Protein AF-A0A7M5V7X9-F1 (afdb_monomer_lite)

InterPro domains:
  IPR006593 Cytochrome b561/ferric reductase, transmembrane domain [PF03188] (133-256)
  IPR006593 Cytochrome b561/ferric reductase, transmembrane domain [PS50939] (99-295)
  IPR006593 Cytochrome b561/ferric reductase, transmembrane domain [SM00665] (133-254)
  IPR043205 Cytochrome b561/Cytochrome b reductase 1-like [PTHR10106] (96-298)

pLDDT: mean 75.47, std 23.84, range [26.12, 98.44]

Radius of gyration: 33.89 Å; chains: 1; bounding box: 83×60×111 Å

Structure (mmCIF, N/CA/C/O backbone):
data_AF-A0A7M5V7X9-F1
#
_entry.id   AF-A0A7M5V7X9-F1
#
loop_
_atom_site.group_PDB
_atom_site.id
_atom_site.type_symbol
_atom_site.label_atom_id
_atom_site.label_alt_id
_atom_site.label_comp_id
_atom_site.label_asym_id
_atom_site.label_entity_id
_atom_site.label_seq_id
_atom_site.pdbx_PDB_ins_code
_atom_site.Cartn_x
_atom_site.Cartn_y
_atom_site.Cartn_z
_atom_site.occupancy
_atom_site.B_iso_or_equiv
_atom_site.auth_seq_id
_atom_site.auth_comp_id
_atom_site.auth_asym_id
_atom_site.auth_atom_id
_atom_site.pdbx_PDB_model_num
ATOM 1 N N . MET A 1 1 ? 52.314 -32.205 -33.702 1.00 38.41 1 MET A N 1
ATOM 2 C CA . MET A 1 1 ? 52.666 -30.823 -34.088 1.00 38.41 1 MET A CA 1
ATOM 3 C C . MET A 1 1 ? 51.486 -29.966 -33.655 1.00 38.41 1 MET A C 1
ATOM 5 O O . MET A 1 1 ? 50.496 -29.959 -34.366 1.00 38.41 1 MET A O 1
ATOM 9 N N . ALA A 1 2 ? 51.380 -29.479 -32.417 1.00 35.19 2 ALA A N 1
ATOM 10 C CA . ALA A 1 2 ? 52.370 -29.138 -31.379 1.00 35.19 2 ALA A CA 1
ATOM 11 C C . ALA A 1 2 ? 53.028 -27.757 -31.554 1.00 35.19 2 ALA A C 1
ATOM 13 O O . ALA A 1 2 ? 54.050 -27.669 -32.216 1.00 35.19 2 ALA A O 1
ATOM 14 N N . GLU A 1 3 ? 52.405 -26.757 -30.924 1.00 37.22 3 GLU A N 1
ATOM 15 C CA . GLU A 1 3 ? 52.930 -25.571 -30.211 1.00 37.22 3 GLU A CA 1
ATOM 16 C C . GLU A 1 3 ? 51.691 -24.972 -29.493 1.00 37.22 3 GLU A C 1
ATOM 18 O O . GLU A 1 3 ? 50.616 -24.967 -30.089 1.00 37.22 3 GLU A O 1
ATOM 23 N N . ASN A 1 4 ? 51.618 -24.659 -28.192 1.00 37.56 4 ASN A N 1
ATOM 24 C CA . ASN A 1 4 ? 52.526 -24.106 -27.167 1.00 37.56 4 ASN A CA 1
ATOM 25 C C . ASN A 1 4 ? 52.793 -22.591 -27.264 1.00 37.56 4 ASN A C 1
ATOM 27 O O . ASN A 1 4 ? 53.811 -22.155 -27.787 1.00 37.56 4 ASN A O 1
ATOM 31 N N . SER A 1 5 ? 51.894 -21.806 -26.663 1.00 40.09 5 SER A N 1
ATOM 32 C CA . SER A 1 5 ? 52.150 -20.537 -25.943 1.00 40.09 5 SER A CA 1
ATOM 33 C C . SER A 1 5 ? 50.835 -20.174 -25.231 1.00 40.09 5 SER A C 1
ATOM 35 O O . SER A 1 5 ? 49.799 -20.046 -25.870 1.00 40.09 5 SER A O 1
ATOM 37 N N . GLU A 1 6 ? 50.712 -20.344 -23.917 1.00 38.88 6 GLU A N 1
ATOM 38 C CA . GLU A 1 6 ? 51.253 -19.546 -22.800 1.00 38.88 6 GLU A CA 1
ATOM 39 C C . GLU A 1 6 ? 50.190 -18.610 -22.197 1.00 38.88 6 GLU A C 1
ATOM 41 O O . GLU A 1 6 ? 49.539 -17.815 -22.869 1.00 38.88 6 GLU A O 1
ATOM 46 N N . THR A 1 7 ? 49.988 -18.755 -20.888 1.00 34.44 7 THR A N 1
ATOM 47 C CA . THR A 1 7 ? 49.027 -18.002 -20.076 1.00 34.44 7 THR A CA 1
ATOM 48 C C . THR A 1 7 ? 49.466 -16.564 -19.838 1.00 34.44 7 THR A C 1
ATOM 50 O O . THR A 1 7 ? 50.561 -16.354 -19.323 1.00 34.44 7 THR A O 1
ATOM 53 N N . PHE A 1 8 ? 48.551 -15.603 -19.998 1.00 31.72 8 PHE A N 1
ATOM 54 C CA . PHE A 1 8 ? 48.637 -14.315 -19.301 1.00 31.72 8 PHE A CA 1
ATOM 55 C C . PHE A 1 8 ? 47.337 -13.982 -18.564 1.00 31.72 8 PHE A C 1
ATOM 57 O O . PHE A 1 8 ? 46.328 -13.600 -19.154 1.00 31.72 8 PHE A O 1
ATOM 64 N N . VAL A 1 9 ? 47.381 -14.122 -17.237 1.00 32.72 9 VAL A N 1
ATOM 65 C CA . VAL A 1 9 ? 46.322 -13.694 -16.317 1.00 32.72 9 VAL A CA 1
ATOM 66 C C . VAL A 1 9 ? 46.536 -12.214 -16.001 1.00 32.72 9 VAL A C 1
ATOM 68 O O . VAL A 1 9 ? 47.386 -11.866 -15.184 1.00 32.72 9 VAL A O 1
ATOM 71 N N . ASN A 1 10 ? 45.776 -11.333 -16.652 1.00 27.92 10 ASN A N 1
ATOM 72 C CA . ASN A 1 10 ? 45.875 -9.886 -16.439 1.00 27.92 10 ASN A CA 1
ATOM 73 C C . ASN A 1 10 ? 44.929 -9.420 -15.318 1.00 27.92 10 ASN A C 1
ATOM 75 O O . ASN A 1 10 ? 43.817 -8.951 -15.557 1.00 27.92 10 ASN A O 1
ATOM 79 N N . ILE A 1 11 ? 45.381 -9.562 -14.069 1.00 31.08 11 ILE A N 1
ATOM 80 C CA . ILE A 1 11 ? 44.724 -8.972 -12.896 1.00 31.08 11 ILE A CA 1
ATOM 81 C C . ILE A 1 11 ? 45.184 -7.514 -12.770 1.00 31.08 11 ILE A C 1
ATOM 83 O O . ILE A 1 11 ? 46.256 -7.232 -12.234 1.00 31.08 11 ILE A O 1
ATOM 87 N N . HIS A 1 12 ? 44.369 -6.567 -13.241 1.00 31.03 12 HIS A N 1
ATOM 88 C CA . HIS A 1 12 ? 44.594 -5.143 -12.978 1.00 31.03 12 HIS A CA 1
ATOM 89 C C . HIS A 1 12 ? 44.135 -4.762 -11.563 1.00 31.03 12 HIS A C 1
ATOM 91 O O . HIS A 1 12 ? 43.025 -4.281 -11.344 1.00 31.03 12 HIS A O 1
ATOM 97 N N . LEU A 1 13 ? 45.035 -4.956 -10.598 1.00 31.38 13 LEU A N 1
ATOM 98 C CA . LEU A 1 13 ? 44.986 -4.290 -9.299 1.00 31.38 13 LEU A CA 1
ATOM 99 C C . LEU A 1 13 ? 45.658 -2.913 -9.409 1.00 31.38 13 LEU A C 1
ATOM 101 O O . LEU A 1 13 ? 46.835 -2.820 -9.743 1.00 31.38 13 LEU A O 1
ATOM 105 N N . HIS A 1 14 ? 44.922 -1.854 -9.076 1.00 31.42 14 HIS A N 1
ATOM 106 C CA . HIS A 1 14 ? 45.441 -0.497 -8.868 1.00 31.42 14 HIS A CA 1
ATOM 107 C C . HIS A 1 14 ? 44.823 0.097 -7.581 1.00 31.42 14 HIS A C 1
ATOM 109 O O . HIS A 1 14 ? 43.858 -0.462 -7.056 1.00 31.42 14 HIS A O 1
ATOM 115 N N . PRO A 1 15 ? 45.481 1.073 -6.930 1.00 32.88 15 PRO A N 1
ATOM 116 C CA . PRO A 1 15 ? 46.131 0.721 -5.672 1.00 32.88 15 PRO A CA 1
ATOM 117 C C . PRO A 1 15 ? 45.440 1.278 -4.425 1.00 32.88 15 PRO A C 1
ATOM 119 O O . PRO A 1 15 ? 44.901 2.382 -4.404 1.00 32.88 15 PRO A O 1
ATOM 122 N N . ARG A 1 16 ? 45.566 0.523 -3.331 1.00 27.12 16 ARG A N 1
ATOM 123 C CA . ARG A 1 16 ? 45.202 0.948 -1.978 1.00 27.12 16 ARG A CA 1
ATOM 124 C C . ARG A 1 16 ? 46.333 1.800 -1.395 1.00 27.12 16 ARG A C 1
ATOM 126 O O . ARG A 1 16 ? 47.357 1.254 -0.998 1.00 27.12 16 ARG A O 1
ATOM 133 N N . ALA A 1 17 ? 46.153 3.117 -1.335 1.00 30.84 17 ALA A N 1
ATOM 134 C CA . ALA A 1 17 ? 47.057 3.997 -0.597 1.00 30.84 17 ALA A CA 1
ATOM 135 C C . ALA A 1 17 ? 46.769 3.898 0.913 1.00 30.84 17 ALA A C 1
ATOM 137 O O . ALA A 1 17 ? 45.629 4.098 1.332 1.00 30.84 17 ALA A O 1
ATOM 138 N N . TYR A 1 18 ? 47.783 3.568 1.718 1.00 28.44 18 TYR A N 1
ATOM 139 C CA . TYR A 1 18 ? 47.708 3.564 3.183 1.00 28.44 18 TYR A CA 1
ATOM 140 C C . TYR A 1 18 ? 49.112 3.754 3.779 1.00 28.44 18 TYR A C 1
ATOM 142 O O . TYR A 1 18 ? 49.864 2.791 3.869 1.00 28.44 18 TYR A O 1
ATOM 150 N N . TYR A 1 19 ? 49.447 4.998 4.127 1.00 31.62 19 TYR A N 1
ATOM 151 C CA . TYR A 1 19 ? 50.578 5.459 4.950 1.00 31.62 19 TYR A CA 1
ATOM 152 C C . TYR A 1 19 ? 50.265 6.928 5.333 1.00 31.62 19 TYR A C 1
ATOM 154 O O . TYR A 1 19 ? 49.668 7.634 4.520 1.00 31.62 19 TYR A O 1
ATOM 162 N N . ASP A 1 20 ? 50.593 7.455 6.515 1.00 28.47 20 ASP A N 1
ATOM 163 C CA . ASP A 1 20 ? 51.240 6.826 7.677 1.00 28.47 20 ASP A CA 1
ATOM 164 C C . ASP A 1 20 ? 50.733 7.435 9.005 1.00 28.47 20 ASP A C 1
ATOM 166 O O . ASP A 1 20 ? 49.974 8.408 8.995 1.00 28.47 20 ASP A O 1
ATOM 170 N N . GLU A 1 21 ? 51.140 6.869 10.143 1.00 30.44 21 GLU A N 1
ATOM 171 C CA . GLU A 1 21 ? 50.603 7.191 11.472 1.00 30.44 21 GLU A CA 1
ATOM 172 C C . GLU A 1 21 ? 51.578 7.902 12.448 1.00 30.44 21 GLU A C 1
ATOM 174 O O . GLU A 1 21 ? 52.734 7.519 12.590 1.00 30.44 21 GLU A O 1
ATOM 179 N N . ASN A 1 22 ? 51.004 8.790 13.279 1.00 29.52 22 ASN A N 1
ATOM 180 C CA . ASN A 1 22 ? 51.323 8.999 14.712 1.00 29.52 22 ASN A CA 1
ATOM 181 C C . ASN A 1 22 ? 52.599 9.800 15.168 1.00 29.52 22 ASN A C 1
ATOM 183 O O . ASN A 1 22 ? 53.451 10.144 14.350 1.00 29.52 22 ASN A O 1
ATOM 187 N N . PRO A 1 23 ? 52.663 10.248 16.460 1.00 55.84 23 PRO A N 1
ATOM 188 C CA . PRO A 1 23 ? 53.533 11.342 16.968 1.00 55.84 23 PRO A CA 1
ATOM 189 C C . PRO A 1 23 ? 54.731 10.841 17.832 1.00 55.84 23 PRO A C 1
ATOM 191 O O . PRO A 1 23 ? 55.006 9.640 17.773 1.00 55.84 23 PRO A O 1
ATOM 194 N N . PRO A 1 24 ? 55.462 11.679 18.635 1.00 42.22 24 PRO A N 1
ATOM 195 C CA . PRO A 1 24 ? 55.039 11.973 20.039 1.00 42.22 24 PRO A CA 1
ATOM 196 C C . PRO A 1 24 ? 55.605 13.240 20.779 1.00 42.22 24 PRO A C 1
ATOM 198 O O . PRO A 1 24 ? 56.687 13.719 20.466 1.00 42.22 24 PRO A O 1
ATOM 201 N N . SER A 1 25 ? 54.965 13.617 21.912 1.00 28.81 25 SER A N 1
ATOM 202 C CA . SER A 1 25 ? 55.548 14.226 23.163 1.00 28.81 25 SER A CA 1
ATOM 203 C C . SER A 1 25 ? 56.292 15.594 23.100 1.00 28.81 25 SER A C 1
ATOM 205 O O . SER A 1 25 ? 56.581 16.067 22.010 1.00 28.81 25 SER A O 1
ATOM 207 N N . THR A 1 26 ? 56.624 16.341 24.175 1.00 28.88 26 THR A N 1
ATOM 208 C CA . THR A 1 26 ? 56.486 16.304 25.672 1.00 28.88 26 THR A CA 1
ATOM 209 C C . THR A 1 26 ? 55.871 17.653 26.164 1.00 28.88 26 THR A C 1
ATOM 211 O O . THR A 1 26 ? 55.847 18.600 25.385 1.00 28.88 26 THR A O 1
ATOM 214 N N . ALA A 1 27 ? 55.208 17.838 27.323 1.00 31.31 27 ALA A N 1
ATOM 215 C CA . ALA A 1 27 ? 55.602 17.666 28.744 1.00 31.31 27 ALA A CA 1
ATOM 216 C C . ALA A 1 27 ? 56.754 18.610 29.197 1.00 31.31 27 ALA A C 1
ATOM 218 O O . ALA A 1 27 ? 57.640 18.869 28.382 1.00 31.31 27 ALA A O 1
ATOM 219 N N . GLU A 1 28 ? 56.819 19.180 30.415 1.00 30.25 28 GLU A N 1
ATOM 220 C CA . GLU A 1 28 ? 55.886 19.354 31.572 1.00 30.25 28 GLU A CA 1
ATOM 221 C C . GLU A 1 28 ? 55.756 20.892 31.897 1.00 30.25 28 GLU A C 1
ATOM 223 O O . GLU A 1 28 ? 56.101 21.689 31.027 1.00 30.25 28 GLU A O 1
ATOM 228 N N . ASP A 1 29 ? 55.276 21.495 33.009 1.00 28.31 29 ASP A N 1
ATOM 229 C CA . ASP A 1 29 ? 54.666 21.138 34.327 1.00 28.31 29 ASP A CA 1
ATOM 230 C C . ASP A 1 29 ? 53.750 22.351 34.778 1.00 28.31 29 ASP A C 1
ATOM 232 O O . ASP A 1 29 ? 53.294 23.065 33.886 1.00 28.31 29 ASP A O 1
ATOM 236 N N . GLU A 1 30 ? 53.374 22.764 36.013 1.00 29.14 30 GLU A N 1
ATOM 237 C CA . GLU A 1 30 ? 53.646 22.410 37.431 1.00 29.14 30 GLU A CA 1
ATOM 238 C C . GLU A 1 30 ? 52.504 22.896 38.391 1.00 29.14 30 GLU A C 1
ATOM 240 O O . GLU A 1 30 ? 51.675 23.726 38.020 1.00 29.14 30 GLU A O 1
ATOM 245 N N . LYS A 1 31 ? 52.542 22.466 39.670 1.00 29.08 31 LYS A N 1
ATOM 246 C CA . LYS A 1 31 ? 52.000 23.105 40.913 1.00 29.08 31 LYS A CA 1
ATOM 247 C C . LYS A 1 31 ? 50.499 23.486 41.069 1.00 29.08 31 LYS A C 1
ATOM 249 O O . LYS A 1 31 ? 50.068 24.600 40.782 1.00 29.08 31 LYS A O 1
ATOM 254 N N . GLN A 1 32 ? 49.782 22.655 41.842 1.00 32.22 32 GLN A N 1
ATOM 255 C CA . GLN A 1 32 ? 49.042 23.116 43.052 1.00 32.22 32 GLN A CA 1
ATOM 256 C C . GLN A 1 32 ? 49.990 23.046 44.289 1.00 32.22 32 GLN A C 1
ATOM 258 O O . GLN A 1 32 ? 51.149 22.673 44.067 1.00 32.22 32 GLN A O 1
ATOM 263 N N . PRO A 1 33 ? 49.613 23.360 45.567 1.00 39.47 33 PRO A N 1
ATOM 264 C CA . PRO A 1 33 ? 48.800 22.436 46.412 1.00 39.47 33 PRO A CA 1
ATOM 265 C C . PRO A 1 33 ? 48.083 23.063 47.667 1.00 39.47 33 PRO A C 1
ATOM 267 O O . PRO A 1 33 ? 48.049 24.278 47.817 1.00 39.47 33 PRO A O 1
ATOM 270 N N . ILE A 1 34 ? 47.628 22.201 48.611 1.00 31.62 34 ILE A N 1
ATOM 271 C CA . ILE A 1 34 ? 47.350 22.435 50.070 1.00 31.62 34 ILE A CA 1
ATOM 272 C C . ILE A 1 34 ? 46.033 23.199 50.411 1.00 31.62 34 ILE A C 1
ATOM 274 O O . ILE A 1 34 ? 45.854 24.335 49.997 1.00 31.62 34 ILE A O 1
ATOM 278 N N . LEU A 1 35 ? 44.997 22.567 51.010 1.00 29.25 35 LEU A N 1
ATOM 279 C CA . LEU A 1 35 ? 44.778 22.119 52.425 1.00 29.25 35 LEU A CA 1
ATOM 280 C C . LEU A 1 35 ? 44.346 23.275 53.376 1.00 29.25 35 LEU A C 1
ATOM 282 O O . LEU A 1 35 ? 44.699 24.420 53.136 1.00 29.25 35 LEU A O 1
ATOM 286 N N . SER A 1 36 ? 43.526 23.078 54.424 1.00 28.22 36 SER A N 1
ATOM 287 C CA . SER A 1 36 ? 43.560 22.001 55.437 1.00 28.22 36 SER A CA 1
ATOM 288 C C . SER A 1 36 ? 42.212 21.424 55.909 1.00 28.22 36 SER A C 1
ATOM 290 O O . SER A 1 36 ? 41.165 22.059 55.823 1.00 28.22 36 SER A O 1
ATOM 292 N N . GLU A 1 37 ? 42.284 20.237 56.517 1.00 30.73 37 GLU A N 1
ATOM 293 C CA . GLU A 1 37 ? 41.222 19.598 57.309 1.00 30.73 37 GLU A CA 1
ATOM 294 C C . GLU A 1 37 ? 40.982 20.290 58.666 1.00 30.73 37 GLU A C 1
ATOM 296 O O . GLU A 1 37 ? 41.889 20.915 59.217 1.00 30.73 37 GLU A O 1
ATOM 301 N N . GLN A 1 38 ? 39.820 20.036 59.281 1.00 26.77 38 GLN A N 1
ATOM 302 C CA . GLN A 1 38 ? 39.730 19.695 60.710 1.00 26.77 38 GLN A CA 1
ATOM 303 C C . GLN A 1 38 ? 38.414 18.955 61.013 1.00 26.77 38 GLN A C 1
ATOM 305 O O . GLN A 1 38 ? 37.431 19.094 60.288 1.00 26.77 38 GLN A O 1
ATOM 310 N N . GLY A 1 39 ? 38.389 18.155 62.082 1.00 26.12 39 GLY A N 1
ATOM 311 C CA . GLY A 1 39 ? 37.213 17.385 62.495 1.00 26.12 39 GLY A CA 1
ATOM 312 C C . GLY A 1 39 ? 37.256 16.983 63.972 1.00 26.12 39 GLY A C 1
ATOM 313 O O . GLY A 1 39 ? 38.073 17.495 64.728 1.00 26.12 39 GLY A O 1
ATOM 314 N N . VAL A 1 40 ? 36.414 16.005 64.337 1.00 27.42 40 VAL A N 1
ATOM 315 C CA . VAL A 1 40 ? 36.216 15.430 65.690 1.00 27.42 40 VAL A CA 1
ATOM 316 C C . VAL A 1 40 ? 35.389 16.300 66.656 1.00 27.42 40 VAL A C 1
ATOM 318 O O . VAL A 1 40 ? 35.836 17.326 67.152 1.00 27.42 40 VAL A O 1
ATOM 321 N N . GLY A 1 41 ? 34.185 15.817 66.995 1.00 27.22 41 GLY A N 1
ATOM 322 C CA . GLY A 1 41 ? 33.310 16.409 68.017 1.00 27.22 41 GLY A CA 1
ATOM 323 C C . GLY A 1 41 ? 31.950 15.705 68.142 1.00 27.22 41 GLY A C 1
ATOM 324 O O . GLY A 1 41 ? 31.003 16.045 67.443 1.00 27.22 41 GLY A O 1
ATOM 325 N N . LYS A 1 42 ? 31.842 14.720 69.044 1.00 28.09 42 LYS A N 1
ATOM 326 C CA . LYS A 1 42 ? 30.573 14.139 69.544 1.00 28.09 42 LYS A CA 1
ATOM 327 C C . LYS A 1 42 ? 30.381 14.569 71.016 1.00 28.09 42 LYS A C 1
ATOM 329 O O . LYS A 1 42 ? 31.383 14.884 71.653 1.00 28.09 42 LYS A O 1
ATOM 334 N N . PRO A 1 43 ? 29.208 14.349 71.637 1.00 38.06 43 PRO A N 1
ATOM 335 C CA . PRO A 1 43 ? 27.859 14.718 71.194 1.00 38.06 43 PRO A CA 1
ATOM 336 C C . PRO A 1 43 ? 27.089 15.448 72.324 1.00 38.06 43 PRO A C 1
ATOM 338 O O . PRO A 1 43 ? 27.456 15.331 73.489 1.00 38.06 43 PRO A O 1
ATOM 341 N N . TYR A 1 44 ? 25.955 16.093 72.029 1.00 28.72 44 TYR A N 1
ATOM 342 C CA . TYR A 1 44 ? 25.007 16.501 73.079 1.00 28.72 44 TYR A CA 1
ATOM 343 C C . TYR A 1 44 ? 23.557 16.202 72.694 1.00 28.72 44 TYR A C 1
ATOM 345 O O . TYR A 1 44 ? 23.011 16.774 71.756 1.00 28.72 44 TYR A O 1
ATOM 353 N N . THR A 1 45 ? 22.941 15.299 73.454 1.00 33.22 45 THR A N 1
ATOM 354 C CA . THR A 1 45 ? 21.489 15.115 73.545 1.00 33.22 45 THR A CA 1
ATOM 355 C C . THR A 1 45 ? 20.935 16.009 74.650 1.00 33.22 45 THR A C 1
ATOM 357 O O . THR A 1 45 ? 21.499 16.034 75.743 1.00 33.22 45 THR A O 1
ATOM 360 N N . VAL A 1 46 ? 19.808 16.673 74.399 1.00 31.78 46 VAL A N 1
ATOM 361 C CA . VAL A 1 46 ? 18.967 17.310 75.426 1.00 31.78 46 VAL A CA 1
ATOM 362 C C . VAL A 1 46 ? 17.524 16.858 75.190 1.00 31.78 46 VAL A C 1
ATOM 364 O O . VAL A 1 46 ? 17.134 16.596 74.052 1.00 31.78 46 VAL A O 1
ATOM 367 N N . GLU A 1 47 ? 16.775 16.670 76.273 1.00 27.48 47 GLU A N 1
ATOM 368 C CA . GLU A 1 47 ? 15.499 15.948 76.289 1.00 27.48 47 GLU A CA 1
ATOM 369 C C . GLU A 1 47 ? 14.272 16.795 75.903 1.00 27.48 47 GLU A C 1
ATOM 371 O O . GLU A 1 47 ? 14.317 18.020 75.794 1.00 27.48 47 GLU A O 1
ATOM 376 N N . ILE A 1 48 ? 13.154 16.094 75.704 1.00 34.31 48 ILE A N 1
ATOM 377 C CA . ILE A 1 48 ? 11.840 16.624 75.329 1.00 34.31 48 ILE A CA 1
ATOM 378 C C . ILE A 1 48 ? 11.060 17.020 76.591 1.00 34.31 48 ILE A C 1
ATOM 380 O O . ILE A 1 48 ? 10.901 16.174 77.470 1.00 34.31 48 ILE A O 1
ATOM 384 N N . ASN A 1 49 ? 10.470 18.223 76.643 1.00 28.58 49 ASN A N 1
ATOM 385 C CA . ASN A 1 49 ? 9.132 18.445 77.231 1.00 28.58 49 ASN A CA 1
ATOM 386 C C . ASN A 1 49 ? 8.546 19.830 76.842 1.00 28.58 49 ASN A C 1
ATOM 388 O O . ASN A 1 49 ? 9.237 20.572 76.141 1.00 28.58 49 ASN A O 1
ATOM 392 N N . PRO A 1 50 ? 7.256 20.152 77.105 1.00 49.56 50 PRO A N 1
ATOM 393 C CA . PRO A 1 50 ? 6.396 20.554 75.992 1.00 49.56 50 PRO A CA 1
ATOM 394 C C . PRO A 1 50 ? 5.602 21.851 76.260 1.00 49.56 50 PRO A C 1
ATOM 396 O O . PRO A 1 50 ? 5.847 22.576 77.221 1.00 49.56 50 PRO A O 1
ATOM 399 N N . THR A 1 51 ? 4.538 22.046 75.474 1.00 30.39 51 THR A N 1
ATOM 400 C CA . THR A 1 51 ? 3.459 23.040 75.646 1.00 30.39 51 THR A CA 1
ATOM 401 C C . THR A 1 51 ? 3.808 24.477 75.256 1.00 30.39 51 THR A C 1
ATOM 403 O O . THR A 1 51 ? 4.365 25.246 76.030 1.00 30.39 51 THR A O 1
ATOM 406 N N . ASN A 1 52 ? 3.300 24.891 74.095 1.00 30.61 52 ASN A N 1
ATOM 407 C CA . ASN A 1 52 ? 2.320 25.975 74.081 1.00 30.61 52 ASN A CA 1
ATOM 408 C C . ASN A 1 52 ? 1.369 25.825 72.888 1.00 30.61 52 ASN A C 1
ATOM 410 O O . ASN A 1 52 ? 1.697 25.159 71.908 1.00 30.61 52 ASN A O 1
ATOM 414 N N . GLN A 1 53 ? 0.171 26.392 73.015 1.00 41.78 53 GLN A N 1
ATOM 415 C CA . GLN A 1 53 ? -0.863 26.377 71.979 1.00 41.78 53 GLN A CA 1
ATOM 416 C C . GLN A 1 53 ? -0.707 27.598 71.064 1.00 41.78 53 GLN A C 1
ATOM 418 O O . GLN A 1 53 ? -0.434 28.695 71.549 1.00 41.78 53 GLN A O 1
ATOM 423 N N . SER A 1 54 ? -0.940 27.421 69.766 1.00 35.34 54 SER A N 1
ATOM 424 C CA . SER A 1 54 ? -1.150 28.506 68.798 1.00 35.34 54 SER A CA 1
ATOM 425 C C . SER A 1 54 ? -1.988 27.988 67.623 1.00 35.34 54 SER A C 1
ATOM 427 O O . SER A 1 54 ? -1.978 26.788 67.351 1.00 35.34 54 SER A O 1
ATOM 429 N N . GLU A 1 55 ? -2.756 28.876 66.996 1.00 40.50 55 GLU A N 1
ATOM 430 C CA . GLU A 1 55 ? -3.950 28.542 66.205 1.00 40.50 55 GLU A CA 1
ATOM 431 C C . GLU A 1 55 ? -3.674 27.921 64.818 1.00 40.50 55 GLU A C 1
ATOM 433 O O . GLU A 1 55 ? -2.638 28.165 64.196 1.00 40.50 55 GLU A O 1
ATOM 438 N N . GLU A 1 56 ? -4.636 27.139 64.310 1.00 34.56 56 GLU A N 1
ATOM 439 C CA . GLU A 1 56 ? -4.660 26.677 62.914 1.00 34.56 56 GLU A CA 1
ATOM 440 C C . GLU A 1 56 ? -5.132 27.802 61.969 1.00 34.56 56 GLU A C 1
ATOM 442 O O . GLU A 1 56 ? -6.157 28.429 6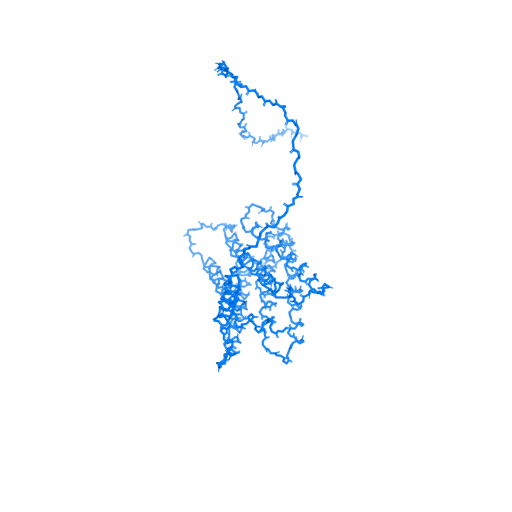2.241 1.00 34.56 56 GLU A O 1
ATOM 447 N N . PRO A 1 57 ? -4.463 28.037 60.824 1.00 39.34 57 PRO A N 1
ATOM 448 C CA . PRO A 1 57 ? -4.994 28.883 59.760 1.00 39.34 57 PRO A CA 1
ATOM 449 C C . PRO A 1 57 ? -5.860 28.072 58.776 1.00 39.34 57 PRO A C 1
ATOM 451 O O . PRO A 1 57 ? -5.386 27.108 58.173 1.00 39.34 57 PRO A O 1
ATOM 454 N N . GLU A 1 58 ? -7.095 28.516 58.518 1.00 45.22 58 GLU A N 1
ATOM 455 C CA . GLU A 1 58 ? -8.082 27.889 57.603 1.00 45.22 58 GLU A CA 1
ATOM 456 C C . GLU A 1 58 ? -7.721 27.976 56.092 1.00 45.22 58 GLU A C 1
ATOM 458 O O . GLU A 1 58 ? -8.587 28.035 55.221 1.00 45.22 58 GLU A O 1
ATOM 463 N N . SER A 1 59 ? -6.431 28.018 55.743 1.00 46.44 59 SER A N 1
ATOM 464 C CA . SER A 1 59 ? -5.959 28.309 54.380 1.00 46.44 59 SER A CA 1
ATOM 465 C C . SER A 1 59 ? -5.930 27.089 53.450 1.00 46.44 59 SER A C 1
ATOM 467 O O . SER A 1 59 ? -6.037 27.235 52.236 1.00 46.44 59 SER A O 1
ATOM 469 N N . SER A 1 60 ? -5.764 25.878 53.993 1.00 49.16 60 SER A N 1
ATOM 470 C CA . SER A 1 60 ? -5.465 24.668 53.206 1.00 49.16 60 SER A CA 1
ATOM 471 C C . SER A 1 60 ? -6.692 23.988 52.585 1.00 49.16 60 SER A C 1
ATOM 473 O O . SER A 1 60 ? -6.550 23.183 51.661 1.00 49.16 60 SER A O 1
ATOM 475 N N . THR A 1 61 ? -7.897 24.301 53.062 1.00 50.19 61 THR A N 1
ATOM 476 C CA . THR A 1 61 ? -9.168 23.791 52.527 1.00 50.19 61 THR A CA 1
ATOM 477 C C . THR A 1 61 ? -9.591 24.542 51.267 1.00 50.19 61 THR A C 1
ATOM 479 O O . THR A 1 61 ? -9.846 23.896 50.251 1.00 50.19 61 THR A O 1
ATOM 482 N N . ASN A 1 62 ? -9.588 25.880 51.296 1.00 53.69 62 ASN A N 1
ATOM 483 C CA . ASN A 1 62 ? -10.017 26.723 50.170 1.00 53.69 62 ASN A CA 1
ATOM 484 C C . ASN A 1 62 ? -9.209 26.459 48.890 1.00 53.69 62 ASN A C 1
ATOM 486 O O . ASN A 1 62 ? -9.801 26.176 47.852 1.00 53.69 62 ASN A O 1
ATOM 490 N N . GLU A 1 63 ? -7.872 26.452 48.958 1.00 59.53 63 GLU A N 1
ATOM 491 C CA . GLU A 1 63 ? -7.019 26.167 47.788 1.00 59.53 63 GLU A CA 1
ATOM 492 C C . GLU A 1 63 ? -7.306 24.780 47.181 1.00 59.53 63 GLU A C 1
ATOM 494 O O . GLU A 1 63 ? -7.263 24.591 45.964 1.00 59.53 63 GLU A O 1
ATOM 499 N N . ASN A 1 64 ? -7.652 23.798 48.022 1.00 58.72 64 ASN A N 1
ATOM 500 C CA . ASN A 1 64 ? -8.011 22.450 47.587 1.00 58.72 64 ASN A CA 1
ATOM 501 C C . ASN A 1 64 ? -9.418 22.358 46.976 1.00 58.72 64 ASN A C 1
ATOM 503 O O . ASN A 1 64 ? -9.657 21.448 46.183 1.00 58.72 64 ASN A O 1
ATOM 507 N N . GLU A 1 65 ? -10.353 23.239 47.332 1.00 67.50 65 GLU A N 1
ATOM 508 C CA . GLU A 1 65 ? -11.668 23.315 46.684 1.00 67.50 65 GLU A CA 1
ATOM 509 C C . GLU A 1 65 ? -11.622 24.151 45.403 1.00 67.50 65 GLU A C 1
ATOM 511 O O . GLU A 1 65 ? -12.174 23.725 44.392 1.00 67.50 65 GLU A O 1
ATOM 516 N N . GLU A 1 66 ? -10.892 25.267 45.383 1.00 73.25 66 GLU A N 1
ATOM 517 C CA . GLU A 1 66 ? -10.680 26.071 44.175 1.00 73.25 66 GLU A CA 1
ATOM 518 C C . GLU A 1 66 ? -9.927 25.270 43.100 1.00 73.25 66 GLU A C 1
ATOM 520 O O . GLU A 1 66 ? -10.379 25.203 41.959 1.00 73.25 66 GLU A O 1
ATOM 525 N N . SER A 1 67 ? -8.866 24.543 43.470 1.00 65.81 67 SER A N 1
ATOM 526 C CA . SER A 1 67 ? -8.149 23.615 42.579 1.00 65.81 67 SER A CA 1
ATOM 527 C C . SER A 1 67 ? -9.060 22.528 41.982 1.00 65.81 67 SER A C 1
ATOM 529 O O . SER A 1 67 ? -9.014 22.257 40.776 1.00 65.81 67 SER A O 1
ATOM 531 N N . LYS A 1 68 ? -9.950 21.936 42.795 1.00 70.06 68 LYS A N 1
ATOM 532 C CA . LYS A 1 68 ? -10.945 20.950 42.330 1.00 70.06 68 LYS A CA 1
ATOM 533 C C . LYS A 1 68 ? -11.996 21.582 41.428 1.00 70.06 68 LYS A C 1
ATOM 535 O O . LYS A 1 68 ? -12.359 20.991 40.421 1.00 70.06 68 LYS A O 1
ATOM 540 N N . ASN A 1 69 ? -12.474 22.779 41.747 1.00 73.31 69 ASN A N 1
ATOM 541 C CA . ASN A 1 69 ? -13.461 23.475 40.927 1.00 73.31 69 ASN A CA 1
ATOM 542 C C . ASN A 1 69 ? -12.864 23.906 39.581 1.00 73.31 69 ASN A C 1
ATOM 544 O O . ASN A 1 69 ? -13.498 23.692 38.553 1.00 73.31 69 ASN A O 1
ATOM 548 N N . LEU A 1 70 ? -11.619 24.389 39.557 1.00 71.62 70 LEU A N 1
ATOM 549 C CA . LEU A 1 70 ? -10.882 24.698 38.329 1.00 71.62 70 LEU A CA 1
ATOM 550 C C . LEU A 1 70 ? -10.628 23.453 37.469 1.00 71.62 70 LEU A C 1
ATOM 552 O O . LEU A 1 70 ? -10.758 23.531 36.249 1.00 71.62 70 LEU A O 1
ATOM 556 N N . THR A 1 71 ? -10.310 22.300 38.069 1.00 65.44 71 THR A N 1
ATOM 557 C CA . THR A 1 71 ? -10.168 21.040 37.314 1.00 65.44 71 THR A CA 1
ATOM 558 C C . THR A 1 71 ? -11.513 20.506 36.821 1.00 65.44 71 THR A C 1
ATOM 560 O O . THR A 1 71 ? -11.621 20.204 35.637 1.00 65.44 71 THR A O 1
ATOM 563 N N . ASN A 1 72 ? -12.561 20.499 37.651 1.00 67.69 72 ASN A N 1
ATOM 564 C CA . ASN A 1 72 ? -13.924 20.134 37.247 1.00 67.69 72 ASN A CA 1
ATOM 565 C C . ASN A 1 72 ? -14.450 21.033 36.109 1.00 67.69 72 ASN A C 1
ATOM 567 O O . ASN A 1 72 ? -15.078 20.543 35.171 1.00 67.69 72 ASN A O 1
ATOM 571 N N . GLU A 1 73 ? -14.196 22.345 36.157 1.00 68.31 73 GLU A N 1
ATOM 572 C CA . GLU A 1 73 ? -14.627 23.275 35.108 1.00 68.31 73 GLU A CA 1
ATOM 573 C C . GLU A 1 73 ? -13.750 23.173 33.848 1.00 68.31 73 GLU A C 1
ATOM 575 O O . GLU A 1 73 ? -14.256 23.314 32.735 1.00 68.31 73 GLU A O 1
ATOM 580 N N . ALA A 1 74 ? -12.454 22.869 33.983 1.00 60.66 74 ALA A N 1
ATOM 581 C CA . ALA A 1 74 ? -11.585 22.568 32.846 1.00 60.66 74 ALA A CA 1
ATOM 582 C C . ALA A 1 74 ? -11.991 21.260 32.145 1.00 60.66 74 ALA A C 1
ATOM 584 O O . ALA A 1 74 ? -12.055 21.233 30.916 1.00 60.66 74 ALA A O 1
ATOM 585 N N . GLU A 1 75 ? -12.334 20.209 32.897 1.00 58.69 75 GLU A N 1
ATOM 586 C CA . GLU A 1 75 ? -12.906 18.974 32.354 1.00 58.69 75 GLU A CA 1
ATOM 587 C C . GLU A 1 75 ? -14.253 19.254 31.673 1.00 58.69 75 GLU A C 1
ATOM 589 O O . GLU A 1 75 ? -14.420 18.900 30.508 1.00 58.69 75 GLU A O 1
ATOM 594 N N . ALA A 1 76 ? -15.166 19.998 32.308 1.00 60.81 76 ALA A N 1
ATOM 595 C CA . ALA A 1 76 ? -16.452 20.377 31.711 1.00 60.81 76 ALA A CA 1
ATOM 596 C C . ALA A 1 76 ? -16.333 21.289 30.468 1.00 60.81 76 ALA A C 1
ATOM 598 O O . ALA A 1 76 ? -17.223 21.290 29.616 1.00 60.81 76 ALA A O 1
ATOM 599 N N . ARG A 1 77 ? -15.245 22.061 30.332 1.00 59.56 77 ARG A N 1
ATOM 600 C CA . ARG A 1 77 ? -14.935 22.865 29.131 1.00 59.56 77 ARG A CA 1
ATOM 601 C C . ARG A 1 77 ? -14.212 22.062 28.041 1.00 59.56 77 ARG A C 1
ATOM 603 O O . ARG A 1 77 ? -14.316 22.425 26.869 1.00 59.56 77 ARG A O 1
ATOM 610 N N . LEU A 1 78 ? -13.500 20.991 28.399 1.00 55.81 78 LEU A N 1
ATOM 611 C CA . LEU A 1 78 ? -12.884 20.045 27.461 1.00 55.81 78 LEU A CA 1
ATOM 612 C C . LEU A 1 78 ? -13.874 18.989 26.953 1.00 55.81 78 LEU A C 1
ATOM 614 O O . LEU A 1 78 ? -13.731 18.533 25.816 1.00 55.81 78 LEU A O 1
ATOM 618 N N . ASP A 1 79 ? -14.897 18.648 27.738 1.00 51.41 79 ASP A N 1
ATOM 619 C CA . ASP A 1 79 ? -15.983 17.742 27.357 1.00 51.41 79 ASP A CA 1
ATOM 620 C C . ASP A 1 79 ? -16.996 18.444 26.430 1.00 51.41 79 ASP A C 1
ATOM 622 O O . ASP A 1 79 ? -18.192 18.564 26.702 1.00 51.41 79 ASP A O 1
ATOM 626 N N . ILE A 1 80 ? -16.490 18.941 25.291 1.00 58.59 80 ILE A N 1
ATOM 627 C CA . ILE A 1 80 ? -17.302 19.457 24.188 1.00 58.59 80 ILE A CA 1
ATOM 628 C C . ILE A 1 80 ? -18.268 18.332 23.790 1.00 58.59 80 ILE A C 1
ATOM 630 O 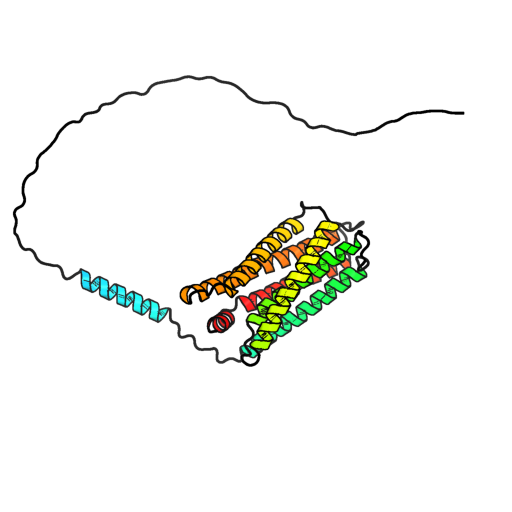O . ILE A 1 80 ? -17.818 17.313 23.249 1.00 58.59 80 ILE A O 1
ATOM 634 N N . PRO A 1 81 ? -19.590 18.484 24.003 1.00 48.75 81 PRO A N 1
ATOM 635 C CA . PRO A 1 81 ? -20.512 17.368 23.890 1.00 48.75 81 PRO A CA 1
ATOM 636 C C . PRO A 1 81 ? -20.513 16.858 22.452 1.00 48.75 81 PRO A C 1
ATOM 638 O O . PRO A 1 81 ? -20.948 17.561 21.533 1.00 48.75 81 PRO A O 1
ATOM 641 N N . TYR A 1 82 ? -20.021 15.628 22.261 1.00 51.53 82 TYR A N 1
ATOM 642 C CA . TYR A 1 82 ? -19.877 14.981 20.956 1.00 51.53 82 TYR A CA 1
ATOM 643 C C . TYR A 1 82 ? -21.251 14.738 20.316 1.00 51.53 82 TYR A C 1
ATOM 645 O O . TYR A 1 82 ? -21.847 13.660 20.376 1.00 51.53 82 TYR A O 1
ATOM 653 N N . ARG A 1 83 ? -21.774 15.785 19.682 1.00 52.34 83 ARG A N 1
ATOM 654 C CA . ARG A 1 83 ? -23.011 15.768 18.916 1.00 52.34 83 ARG A CA 1
ATOM 655 C C . ARG A 1 83 ? -22.760 14.950 17.655 1.00 52.34 83 ARG A C 1
ATOM 657 O O . ARG A 1 83 ? -22.206 15.477 16.692 1.00 52.34 83 ARG A O 1
ATOM 664 N N . LYS A 1 84 ? -23.171 13.672 17.667 1.00 49.62 84 LYS A N 1
ATOM 665 C CA . LYS A 1 84 ? -23.073 12.775 16.501 1.00 49.62 84 LYS A CA 1
ATOM 666 C C . LYS A 1 84 ? -23.559 13.534 15.250 1.00 49.62 84 LYS A C 1
ATOM 668 O O . LYS A 1 84 ? -24.673 14.069 15.283 1.00 49.62 84 LYS A O 1
ATOM 673 N N . PRO A 1 85 ? -22.726 13.663 14.199 1.00 48.41 85 PRO A N 1
ATOM 674 C CA . PRO A 1 85 ? -22.981 14.593 13.104 1.00 48.41 85 PRO A CA 1
ATOM 675 C C . PRO A 1 85 ? -24.317 14.303 12.422 1.00 48.41 85 PRO A C 1
ATOM 677 O O . PRO A 1 85 ? -24.634 13.158 12.111 1.00 48.41 85 PRO A O 1
ATOM 680 N N . ARG A 1 86 ? -25.099 15.361 12.176 1.00 52.19 86 ARG A N 1
ATOM 681 C CA . ARG A 1 86 ? -26.458 15.267 11.608 1.00 52.19 86 ARG A CA 1
ATOM 682 C C . ARG A 1 86 ? -26.477 15.230 10.070 1.00 52.19 86 ARG A C 1
ATOM 684 O O . ARG A 1 86 ? -27.546 15.222 9.471 1.00 52.19 86 ARG A O 1
ATOM 691 N N . TYR A 1 87 ? -25.300 15.235 9.448 1.00 51.22 87 TYR A N 1
ATOM 692 C CA . TYR A 1 87 ? -25.086 15.120 8.003 1.00 51.22 87 TYR A CA 1
ATOM 693 C C . TYR A 1 87 ? -25.050 13.637 7.582 1.00 51.22 87 TYR A C 1
ATOM 695 O O . TYR A 1 87 ? -24.738 12.784 8.416 1.00 51.22 87 TYR A O 1
ATOM 703 N N . PRO A 1 88 ? -25.266 13.302 6.296 1.00 61.28 88 PRO A N 1
ATOM 704 C CA . PRO A 1 88 ? -25.105 11.943 5.775 1.00 61.28 88 PRO A CA 1
ATOM 705 C C . PRO A 1 88 ? -23.617 11.573 5.612 1.00 61.28 88 PRO A C 1
ATOM 707 O O . PRO A 1 88 ? -23.130 11.292 4.517 1.00 61.28 88 PRO A O 1
ATOM 710 N N . LEU A 1 89 ? -22.869 11.579 6.717 1.00 71.69 89 LEU A N 1
ATOM 711 C CA . LEU A 1 89 ? -21.428 11.319 6.738 1.00 71.69 89 LEU A CA 1
ATOM 712 C C . LEU A 1 89 ? -21.077 9.918 6.198 1.00 71.69 89 LEU A C 1
ATOM 714 O O . LEU A 1 89 ? -20.026 9.736 5.593 1.00 71.69 89 LEU A O 1
ATOM 718 N N . SER A 1 90 ? -21.990 8.955 6.330 1.00 72.94 90 SER A N 1
ATOM 719 C CA . SER A 1 90 ? -21.892 7.613 5.744 1.00 72.94 90 SER A CA 1
ATOM 720 C C . SER A 1 90 ? -21.884 7.597 4.210 1.00 72.94 90 SER A C 1
ATOM 722 O O . SER A 1 90 ? -21.303 6.681 3.627 1.00 72.94 90 SER A O 1
ATOM 724 N N . HIS A 1 91 ? -22.476 8.594 3.539 1.00 81.00 91 HIS A N 1
ATOM 725 C CA . HIS A 1 91 ? -22.377 8.744 2.084 1.00 81.00 91 HIS A CA 1
ATOM 726 C C . HIS A 1 91 ? -21.024 9.332 1.677 1.00 81.00 91 HIS A C 1
ATOM 728 O O . HIS A 1 91 ? -20.435 8.846 0.717 1.00 81.00 91 HIS A O 1
ATOM 734 N N . LEU A 1 92 ? -20.489 10.298 2.434 1.00 85.06 92 LEU A N 1
ATOM 735 C CA . LEU A 1 92 ? -19.142 10.832 2.198 1.00 85.06 92 LEU A CA 1
ATOM 736 C C . LEU A 1 92 ? -18.072 9.756 2.429 1.00 85.06 92 LEU A C 1
ATOM 738 O O . LEU A 1 92 ? -17.253 9.528 1.548 1.00 85.06 92 LEU A O 1
ATOM 742 N N . PHE A 1 93 ? -18.141 9.025 3.548 1.00 84.50 93 PHE A N 1
ATOM 743 C CA . PHE A 1 93 ? -17.277 7.871 3.818 1.00 84.50 93 PHE A CA 1
ATOM 744 C C . PHE A 1 93 ? -17.343 6.839 2.683 1.00 84.50 93 PHE A C 1
ATOM 746 O O . PHE A 1 93 ? -16.315 6.498 2.104 1.00 84.50 93 PHE A O 1
ATOM 753 N N . SER A 1 94 ? -18.549 6.390 2.309 1.00 85.88 94 SER A N 1
ATOM 754 C CA . SER A 1 94 ? -18.729 5.419 1.218 1.00 85.88 94 SER A CA 1
ATOM 755 C C . SER A 1 94 ? -18.204 5.933 -0.129 1.00 85.88 94 SER A C 1
ATOM 757 O O . SER A 1 94 ? -17.650 5.151 -0.895 1.00 85.88 94 SER A O 1
ATOM 759 N N . ALA A 1 95 ? -18.333 7.232 -0.419 1.00 90.25 95 ALA A N 1
ATOM 760 C CA . ALA A 1 95 ? -17.797 7.839 -1.636 1.00 90.25 95 ALA A CA 1
ATOM 761 C C . ALA A 1 95 ? -16.259 7.886 -1.632 1.00 90.25 95 ALA A C 1
ATOM 763 O O . ALA A 1 95 ? -15.645 7.546 -2.641 1.00 90.25 95 ALA A O 1
ATOM 764 N N . THR A 1 96 ? -15.625 8.232 -0.505 1.00 90.81 96 THR A N 1
ATOM 765 C CA . THR A 1 96 ? -14.159 8.193 -0.370 1.00 90.81 96 THR A CA 1
ATOM 766 C C . THR A 1 96 ? -13.621 6.766 -0.473 1.00 90.81 96 THR A C 1
ATOM 768 O O . THR A 1 96 ? -12.633 6.549 -1.166 1.00 90.81 96 THR A O 1
ATOM 771 N N . VAL A 1 97 ? -14.283 5.778 0.141 1.00 90.62 97 VAL A N 1
ATOM 772 C CA . VAL A 1 97 ? -13.903 4.360 0.009 1.00 90.62 97 VAL A CA 1
ATOM 773 C C . VAL A 1 97 ? -14.067 3.877 -1.435 1.00 90.62 97 VAL A C 1
ATOM 775 O O . VAL A 1 97 ? -13.150 3.272 -1.976 1.00 90.62 97 VAL A O 1
ATOM 778 N N . CYS A 1 98 ? -15.176 4.211 -2.103 1.00 92.69 98 CYS A N 1
ATOM 779 C CA . CYS A 1 98 ? -15.377 3.901 -3.522 1.00 92.69 98 CYS A CA 1
ATOM 780 C C . CYS A 1 98 ? -14.277 4.513 -4.411 1.00 92.69 98 CYS A C 1
ATOM 782 O O . CYS A 1 98 ? -13.744 3.839 -5.289 1.00 92.69 98 CYS A O 1
ATOM 784 N N . LEU A 1 99 ? -13.879 5.763 -4.144 1.00 94.94 99 LEU A N 1
ATOM 785 C CA . LEU A 1 99 ? -12.780 6.425 -4.851 1.00 94.94 99 LEU A CA 1
ATOM 786 C C . LEU A 1 99 ? -11.426 5.737 -4.608 1.00 94.94 99 LEU A C 1
ATOM 788 O O . LEU A 1 99 ? -10.653 5.606 -5.553 1.00 94.94 99 LEU A O 1
ATOM 792 N N . ILE A 1 100 ? -11.149 5.279 -3.381 1.00 95.50 100 ILE A N 1
ATOM 793 C CA . ILE A 1 100 ? -9.941 4.504 -3.049 1.00 95.50 100 ILE A CA 1
ATOM 794 C C . ILE A 1 100 ? -9.914 3.192 -3.844 1.00 95.50 100 ILE A C 1
ATOM 796 O O . ILE A 1 100 ? -8.923 2.926 -4.517 1.00 95.50 100 ILE A O 1
ATOM 800 N N . GLU A 1 101 ? -10.998 2.413 -3.835 1.00 95.25 101 GLU A N 1
ATOM 801 C CA . GLU A 1 101 ? -11.078 1.133 -4.560 1.00 95.25 101 GLU A CA 1
ATOM 802 C C . GLU A 1 101 ? -10.910 1.323 -6.079 1.00 95.25 101 GLU A C 1
ATOM 804 O O . GLU A 1 101 ? -10.097 0.648 -6.713 1.00 95.25 101 GLU A O 1
ATOM 809 N N . VAL A 1 102 ? -11.615 2.297 -6.672 1.00 96.56 102 VAL A N 1
ATOM 810 C CA . VAL A 1 102 ? -11.499 2.619 -8.107 1.00 96.56 102 VAL A CA 1
ATOM 811 C C . VAL A 1 102 ? -10.080 3.073 -8.464 1.00 96.56 102 VAL A C 1
ATOM 813 O O . VAL A 1 102 ? -9.528 2.618 -9.465 1.00 96.56 102 VAL A O 1
ATOM 816 N N . LEU A 1 103 ? -9.457 3.925 -7.644 1.00 97.06 103 LEU A N 1
ATOM 817 C CA . LEU A 1 103 ? -8.086 4.388 -7.866 1.00 97.06 103 LEU A CA 1
ATOM 818 C C . LEU A 1 103 ? -7.058 3.258 -7.696 1.00 97.06 103 LEU A C 1
ATOM 820 O O . LEU A 1 103 ? -6.116 3.182 -8.482 1.00 97.06 103 LEU A O 1
ATOM 824 N N . GLY A 1 104 ? -7.258 2.351 -6.736 1.00 96.81 104 GLY A N 1
ATOM 825 C CA . GLY A 1 104 ? -6.429 1.159 -6.546 1.00 96.81 104 GLY A CA 1
ATOM 826 C C . GLY A 1 104 ? -6.483 0.208 -7.746 1.00 96.81 104 GLY A C 1
ATOM 827 O O . GLY A 1 104 ? -5.445 -0.279 -8.195 1.00 96.81 104 GLY A O 1
ATOM 828 N N . VAL A 1 105 ? -7.669 0.009 -8.332 1.00 97.31 105 VAL A N 1
ATOM 829 C CA . VAL A 1 105 ? -7.844 -0.779 -9.566 1.00 97.31 105 VAL A CA 1
ATOM 830 C C . VAL A 1 105 ? -7.214 -0.084 -10.781 1.00 97.31 105 VAL A C 1
ATOM 832 O O . VAL A 1 105 ? -6.557 -0.748 -11.581 1.00 97.31 105 VAL A O 1
ATOM 835 N N . ILE A 1 106 ? -7.338 1.242 -10.914 1.00 97.44 106 ILE A N 1
ATOM 836 C CA . ILE A 1 106 ? -6.664 2.007 -11.981 1.00 97.44 106 ILE A CA 1
ATOM 837 C C . ILE A 1 106 ? -5.138 1.893 -11.853 1.00 97.44 106 ILE A C 1
ATOM 839 O O . ILE A 1 106 ? -4.463 1.611 -12.841 1.00 97.44 106 ILE A O 1
ATOM 843 N N . LEU A 1 107 ? -4.598 2.045 -10.639 1.00 97.81 107 LEU A N 1
ATOM 844 C CA . LEU A 1 107 ? -3.175 1.866 -10.345 1.00 97.81 107 LEU A CA 1
ATOM 845 C C . LEU A 1 107 ? -2.685 0.454 -10.691 1.00 97.81 107 LEU A C 1
ATOM 847 O O . LEU A 1 107 ? -1.650 0.319 -11.340 1.00 97.81 107 LEU A O 1
ATOM 851 N N . PHE A 1 108 ? -3.443 -0.584 -10.323 1.00 97.56 108 PHE A N 1
ATOM 852 C CA . PHE A 1 108 ? -3.141 -1.970 -10.688 1.00 97.56 108 PHE A CA 1
ATOM 853 C C . PHE A 1 108 ? -3.078 -2.160 -12.210 1.00 97.56 108 PHE A C 1
ATOM 855 O O . PHE A 1 108 ? -2.107 -2.717 -12.721 1.00 97.56 108 PHE A O 1
ATOM 862 N N . ILE A 1 109 ? -4.079 -1.659 -12.943 1.00 97.06 109 ILE A N 1
ATOM 863 C CA . ILE A 1 109 ? -4.135 -1.753 -14.408 1.00 97.06 109 ILE A CA 1
ATOM 864 C C . ILE A 1 109 ? -2.961 -1.002 -15.047 1.00 97.06 109 ILE A C 1
ATOM 866 O O . ILE A 1 109 ? -2.341 -1.528 -15.969 1.00 97.06 109 ILE A O 1
ATOM 870 N N . PHE A 1 110 ? -2.621 0.196 -14.562 1.00 96.19 110 PHE A N 1
ATOM 871 C CA . PHE A 1 110 ? -1.517 0.991 -15.107 1.00 96.19 110 PHE A CA 1
ATOM 872 C C . PHE A 1 110 ? -0.152 0.344 -14.831 1.00 96.19 110 PHE A C 1
ATOM 874 O O . PHE A 1 110 ? 0.672 0.269 -15.742 1.00 96.19 110 PHE A O 1
ATOM 881 N N . LEU A 1 111 ? 0.077 -0.177 -13.619 1.00 96.38 111 LEU A N 1
ATOM 882 C CA . LEU A 1 111 ? 1.300 -0.911 -13.281 1.00 96.38 111 LEU A CA 1
ATOM 883 C C . LEU A 1 111 ? 1.438 -2.174 -14.142 1.00 96.38 111 LEU A C 1
ATOM 885 O O . LEU A 1 111 ? 2.485 -2.398 -14.746 1.00 96.38 111 LEU A O 1
ATOM 889 N N . LEU A 1 112 ? 0.373 -2.973 -14.247 1.00 96.00 112 LEU A N 1
ATOM 890 C CA . LEU A 1 112 ? 0.366 -4.196 -15.047 1.00 96.00 112 LEU A CA 1
ATOM 891 C C . LEU A 1 112 ? 0.593 -3.895 -16.537 1.00 96.00 112 LEU A C 1
ATOM 893 O O . LEU A 1 112 ? 1.392 -4.569 -17.185 1.00 96.00 112 LEU A O 1
ATOM 897 N N . ALA A 1 113 ? -0.049 -2.854 -17.074 1.00 95.50 113 ALA A N 1
ATOM 898 C CA . ALA A 1 113 ? 0.167 -2.405 -18.445 1.00 95.50 113 ALA A CA 1
ATOM 899 C C . ALA A 1 113 ? 1.609 -1.923 -18.677 1.00 95.50 113 ALA A C 1
ATOM 901 O O . ALA A 1 113 ? 2.178 -2.228 -19.725 1.00 95.50 113 ALA A O 1
ATOM 902 N N . TRP A 1 114 ? 2.222 -1.224 -17.717 1.00 94.69 114 TRP A N 1
ATOM 903 C CA . TRP A 1 114 ? 3.623 -0.806 -17.804 1.00 94.69 114 TRP A CA 1
ATOM 904 C C . TRP A 1 114 ? 4.578 -2.011 -17.846 1.00 94.69 114 TRP A C 1
ATOM 906 O O . TRP A 1 114 ? 5.367 -2.121 -18.785 1.00 94.69 114 TRP A O 1
ATOM 916 N N . LEU A 1 115 ? 4.447 -2.961 -16.913 1.00 93.94 115 LEU A N 1
ATOM 917 C CA . LEU A 1 115 ? 5.268 -4.182 -16.867 1.00 93.94 115 LEU A CA 1
ATOM 918 C C . LEU A 1 115 ? 5.128 -5.026 -18.152 1.00 93.94 115 LEU A C 1
ATOM 920 O O . LEU A 1 115 ? 6.123 -5.498 -18.704 1.00 93.94 115 LEU A O 1
ATOM 924 N N . LEU A 1 116 ? 3.904 -5.168 -18.677 1.00 93.81 116 LEU A N 1
ATOM 925 C CA . LEU A 1 116 ? 3.640 -5.908 -19.918 1.00 93.81 116 LEU A CA 1
ATOM 926 C C . LEU A 1 116 ? 4.229 -5.225 -21.164 1.00 93.81 116 LEU A C 1
ATOM 928 O O . LEU A 1 116 ? 4.863 -5.899 -21.972 1.00 93.81 116 LEU A O 1
ATOM 932 N N . ASN A 1 117 ? 4.028 -3.913 -21.335 1.00 91.62 117 ASN A N 1
ATOM 933 C CA . ASN A 1 117 ? 4.393 -3.217 -22.577 1.00 91.62 117 ASN A CA 1
ATOM 934 C C . ASN A 1 117 ? 5.859 -2.753 -22.619 1.00 91.62 117 ASN A C 1
ATOM 936 O O . ASN A 1 117 ? 6.442 -2.713 -23.700 1.00 91.62 117 ASN A O 1
ATOM 940 N N . TYR A 1 118 ? 6.461 -2.407 -21.475 1.00 88.56 118 TYR A N 1
ATOM 941 C CA . TYR A 1 118 ? 7.807 -1.817 -21.429 1.00 88.56 118 TYR A CA 1
ATOM 942 C C . TYR A 1 118 ? 8.887 -2.781 -20.935 1.00 88.56 118 TYR A C 1
ATOM 944 O O . TYR A 1 118 ? 10.040 -2.643 -21.354 1.00 88.56 118 TYR A O 1
ATOM 952 N N . HIS A 1 119 ? 8.527 -3.773 -20.112 1.00 87.44 119 HIS A N 1
ATOM 953 C CA . HIS A 1 119 ? 9.473 -4.717 -19.490 1.00 87.44 119 HIS A CA 1
ATOM 954 C C . HIS A 1 119 ? 9.297 -6.170 -19.944 1.00 87.44 119 HIS A C 1
ATOM 956 O O . HIS A 1 119 ? 9.838 -7.087 -19.331 1.00 87.44 119 HIS A O 1
ATOM 962 N N . GLY A 1 120 ? 8.578 -6.386 -21.051 1.00 87.31 120 GLY A N 1
ATOM 963 C CA . GLY A 1 120 ? 8.492 -7.684 -21.730 1.00 87.31 120 GLY A CA 1
ATOM 964 C C . GLY A 1 120 ? 7.605 -8.726 -21.044 1.00 87.31 120 GLY A C 1
ATOM 965 O O . GLY A 1 120 ? 7.666 -9.899 -21.417 1.00 87.31 120 GLY A O 1
ATOM 966 N N . GLY A 1 121 ? 6.786 -8.313 -20.071 1.00 90.44 121 GLY A N 1
ATOM 967 C CA . GLY A 1 121 ? 5.860 -9.186 -19.356 1.00 90.44 121 GLY A CA 1
ATOM 968 C C . GLY A 1 121 ? 6.533 -10.172 -18.400 1.00 90.44 121 GLY A C 1
ATOM 969 O O . GLY A 1 121 ? 7.627 -9.938 -17.894 1.00 90.44 121 GLY A O 1
ATOM 970 N N . PHE A 1 122 ? 5.835 -11.263 -18.100 1.00 92.31 122 PHE A N 1
ATOM 971 C CA . PHE A 1 122 ? 6.178 -12.166 -17.004 1.00 92.31 122 PHE A CA 1
ATOM 972 C C . PHE A 1 122 ? 6.717 -13.492 -17.536 1.00 92.31 122 PHE A C 1
ATOM 974 O O . PHE A 1 122 ? 6.070 -14.148 -18.349 1.00 92.31 122 PHE A O 1
ATOM 981 N N . GLU A 1 123 ? 7.886 -13.893 -17.048 1.00 91.44 123 GLU A N 1
ATOM 982 C CA . GLU A 1 123 ? 8.551 -15.155 -17.372 1.00 91.44 123 GLU A CA 1
ATOM 983 C C . GLU A 1 123 ? 9.327 -15.619 -16.130 1.00 91.44 123 GLU A C 1
ATOM 985 O O . GLU A 1 123 ? 9.681 -14.795 -15.287 1.00 91.44 123 GLU A O 1
ATOM 990 N N . TRP A 1 124 ? 9.495 -16.932 -15.963 1.00 86.62 124 TRP A N 1
ATOM 991 C CA . TRP A 1 124 ? 10.114 -17.547 -14.781 1.00 86.62 124 TRP A CA 1
ATOM 992 C C . TRP A 1 124 ? 11.333 -18.358 -15.234 1.00 86.62 124 TRP A C 1
ATOM 994 O O . TRP A 1 124 ? 11.296 -19.585 -15.341 1.00 86.62 124 TRP A O 1
ATOM 1004 N N . ASP A 1 125 ? 12.371 -17.626 -15.628 1.00 83.12 125 ASP A N 1
ATOM 1005 C CA . ASP A 1 125 ? 13.578 -18.107 -16.304 1.00 83.12 125 ASP A CA 1
ATOM 1006 C C . ASP A 1 125 ? 14.879 -17.740 -15.561 1.00 83.12 125 ASP A C 1
ATOM 1008 O O . ASP A 1 125 ? 15.971 -18.048 -16.040 1.00 83.12 125 ASP A O 1
ATOM 1012 N N . GLY A 1 126 ? 14.785 -17.093 -14.393 1.00 70.81 126 GLY A N 1
ATOM 1013 C CA . GLY A 1 126 ? 15.922 -16.537 -13.661 1.00 70.81 126 GLY A CA 1
ATOM 1014 C C . GLY A 1 126 ? 16.507 -15.252 -14.263 1.00 70.81 126 GLY A C 1
ATOM 1015 O O . GLY A 1 126 ? 17.584 -14.831 -13.836 1.00 70.81 126 GLY A O 1
ATOM 1016 N N . ALA A 1 127 ? 15.847 -14.632 -15.250 1.00 79.50 127 ALA A N 1
ATOM 1017 C CA . ALA A 1 127 ? 16.304 -13.410 -15.910 1.00 79.50 127 ALA A CA 1
ATOM 1018 C C . ALA A 1 127 ? 15.515 -12.159 -15.466 1.00 79.50 127 ALA A C 1
ATOM 1020 O O . ALA A 1 127 ? 14.726 -12.168 -14.521 1.00 79.50 127 ALA A O 1
ATOM 1021 N N . SER A 1 128 ? 15.729 -11.035 -16.158 1.00 79.00 128 SER A N 1
ATOM 1022 C CA . SER A 1 128 ? 15.162 -9.725 -15.800 1.00 79.00 128 SER A CA 1
ATOM 1023 C C . SER A 1 128 ? 13.630 -9.655 -15.820 1.00 79.00 128 SER A C 1
ATOM 1025 O O . SER A 1 128 ? 13.063 -8.785 -15.161 1.00 79.00 128 SER A O 1
ATOM 1027 N N . LYS A 1 129 ? 12.948 -10.565 -16.529 1.00 86.19 129 LYS A N 1
ATOM 1028 C CA . LYS A 1 129 ? 11.479 -10.659 -16.525 1.00 86.19 129 LYS A CA 1
ATOM 1029 C C . LYS A 1 129 ? 10.920 -11.212 -15.220 1.00 86.19 129 LYS A C 1
ATOM 1031 O O . LYS A 1 129 ? 9.805 -10.853 -14.847 1.00 86.19 129 LYS A O 1
ATOM 1036 N N . GLU A 1 130 ? 11.682 -12.034 -14.502 1.00 88.62 130 GLU A N 1
ATOM 1037 C CA . GLU A 1 130 ? 11.249 -12.584 -13.217 1.00 88.62 130 GLU A CA 1
ATOM 1038 C C . GLU A 1 130 ? 11.088 -11.453 -12.179 1.00 88.62 130 GLU A C 1
ATOM 1040 O O . GLU A 1 130 ? 10.136 -11.444 -11.400 1.00 88.62 130 GLU A O 1
ATOM 1045 N N . PHE A 1 131 ? 11.903 -10.392 -12.266 1.00 88.62 131 PHE A N 1
ATOM 1046 C CA . PHE A 1 131 ? 11.778 -9.196 -11.422 1.00 88.62 131 PHE A CA 1
ATOM 1047 C C . PHE A 1 131 ? 10.472 -8.398 -11.646 1.00 88.62 131 PHE A C 1
ATOM 1049 O O . PHE A 1 131 ? 10.027 -7.691 -10.738 1.00 88.62 131 PHE A O 1
ATOM 1056 N N . ASN A 1 132 ? 9.764 -8.577 -12.772 1.00 93.69 132 ASN A N 1
ATOM 1057 C CA . ASN A 1 132 ? 8.423 -7.999 -12.938 1.00 93.69 132 ASN A CA 1
ATOM 1058 C C . ASN A 1 132 ? 7.431 -8.571 -11.899 1.00 93.69 132 ASN A C 1
ATOM 1060 O O . ASN A 1 132 ? 6.535 -7.850 -11.451 1.00 93.69 132 ASN A O 1
ATOM 1064 N N . TYR A 1 133 ? 7.604 -9.826 -11.448 1.00 94.75 133 TYR A N 1
ATOM 1065 C CA . TYR A 1 133 ? 6.801 -10.389 -10.353 1.00 94.75 133 TYR A CA 1
ATOM 1066 C C . TYR A 1 133 ? 7.076 -9.698 -9.012 1.00 94.75 133 TYR A C 1
ATOM 1068 O O . TYR A 1 133 ? 6.135 -9.503 -8.246 1.00 94.75 133 TYR A O 1
ATOM 1076 N N . HIS A 1 134 ? 8.316 -9.274 -8.728 1.00 93.94 134 HIS A N 1
ATOM 1077 C CA . HIS A 1 134 ? 8.623 -8.500 -7.518 1.00 93.94 134 HIS A CA 1
ATOM 1078 C C . HIS A 1 134 ? 7.806 -7.201 -7.481 1.00 93.94 134 HIS A C 1
ATOM 1080 O O . HIS A 1 134 ? 7.084 -6.958 -6.513 1.00 93.94 134 HIS A O 1
ATOM 1086 N N . ALA A 1 135 ? 7.847 -6.410 -8.560 1.00 94.44 135 ALA A N 1
ATOM 1087 C CA . ALA A 1 135 ? 7.097 -5.157 -8.657 1.00 94.44 135 ALA A CA 1
ATOM 1088 C C . ALA A 1 135 ? 5.575 -5.374 -8.534 1.00 94.44 135 ALA A C 1
ATOM 1090 O O . ALA A 1 135 ? 4.905 -4.675 -7.769 1.00 94.44 135 ALA A O 1
ATOM 1091 N N . LEU A 1 136 ? 5.030 -6.375 -9.238 1.00 96.81 136 LEU A N 1
ATOM 1092 C CA . LEU A 1 136 ? 3.603 -6.706 -9.198 1.00 96.81 136 LEU A CA 1
ATOM 1093 C C . LEU A 1 136 ? 3.147 -7.168 -7.804 1.00 96.81 136 LEU A C 1
ATOM 1095 O O . LEU A 1 136 ? 2.120 -6.710 -7.302 1.00 96.81 136 LEU A O 1
ATOM 1099 N N . PHE A 1 137 ? 3.893 -8.078 -7.172 1.00 97.44 137 PHE A N 1
ATOM 1100 C CA . PHE A 1 137 ? 3.520 -8.657 -5.884 1.00 97.44 137 PHE A CA 1
ATOM 1101 C C . PHE A 1 137 ? 3.737 -7.685 -4.717 1.00 97.44 137 PHE A C 1
ATOM 1103 O O . PHE A 1 137 ? 2.900 -7.647 -3.818 1.00 97.44 137 PHE A O 1
ATOM 1110 N N . MET A 1 138 ? 4.773 -6.838 -4.742 1.00 97.06 138 MET A N 1
ATOM 1111 C CA . MET A 1 138 ? 4.934 -5.784 -3.730 1.00 97.06 138 MET A CA 1
ATOM 1112 C C . MET A 1 138 ? 3.802 -4.753 -3.790 1.00 97.06 138 MET A C 1
ATOM 1114 O O . MET A 1 138 ? 3.275 -4.371 -2.744 1.00 97.06 138 MET A O 1
ATOM 1118 N N . PHE A 1 139 ? 3.363 -4.360 -4.993 1.00 97.75 139 PHE A N 1
ATOM 1119 C CA . PHE A 1 139 ? 2.181 -3.510 -5.153 1.00 97.75 139 PHE A CA 1
ATOM 1120 C C . PHE A 1 139 ? 0.909 -4.206 -4.643 1.00 97.75 139 PHE A C 1
ATOM 1122 O O . PHE A 1 139 ? 0.181 -3.638 -3.828 1.00 97.75 139 PHE A O 1
ATOM 1129 N N . LEU A 1 140 ? 0.641 -5.443 -5.078 1.00 97.94 140 LEU A N 1
ATOM 1130 C CA . LEU A 1 140 ? -0.555 -6.177 -4.654 1.00 97.94 140 LEU A CA 1
ATOM 1131 C C . LEU A 1 140 ? -0.598 -6.360 -3.134 1.00 97.94 140 LEU A C 1
ATOM 1133 O O . LEU A 1 140 ? -1.633 -6.096 -2.526 1.00 97.94 140 LEU A O 1
ATOM 1137 N N . GLY A 1 141 ? 0.518 -6.757 -2.519 1.00 97.75 141 GLY A N 1
ATOM 1138 C CA . GLY A 1 141 ? 0.635 -6.903 -1.074 1.00 97.75 141 GLY A CA 1
ATOM 1139 C C . GLY A 1 141 ? 0.457 -5.571 -0.347 1.00 97.75 141 GLY A C 1
ATOM 1140 O O . GLY A 1 141 ? -0.572 -5.340 0.287 1.00 97.75 141 GLY A O 1
ATOM 1141 N N . PHE A 1 142 ? 1.453 -4.687 -0.438 1.00 97.62 142 PHE A N 1
ATOM 1142 C CA . PHE A 1 142 ? 1.539 -3.504 0.420 1.00 97.62 142 PHE A CA 1
ATOM 1143 C C . PHE A 1 142 ? 0.711 -2.294 -0.024 1.00 97.62 142 PHE A C 1
ATOM 1145 O O . PHE A 1 142 ? 0.364 -1.474 0.827 1.00 97.62 142 PHE A O 1
ATOM 1152 N N . VAL A 1 143 ? 0.408 -2.143 -1.317 1.00 97.38 143 VAL A N 1
ATOM 1153 C CA . VAL A 1 143 ? -0.391 -1.004 -1.798 1.00 97.38 143 VAL A CA 1
ATOM 1154 C C . VAL A 1 143 ? -1.871 -1.360 -1.832 1.00 97.38 143 VAL A C 1
ATOM 1156 O O . VAL A 1 143 ? -2.665 -0.587 -1.312 1.00 97.38 143 VAL A O 1
ATOM 1159 N N . PHE A 1 144 ? -2.246 -2.512 -2.399 1.00 96.69 144 PHE A N 1
ATOM 1160 C CA . PHE A 1 144 ? -3.652 -2.861 -2.641 1.00 96.69 144 PHE A CA 1
ATOM 1161 C C . PHE A 1 144 ? -4.311 -3.629 -1.480 1.00 96.69 144 PHE A C 1
ATOM 1163 O O . PHE A 1 144 ? -5.260 -3.144 -0.861 1.00 96.69 144 PHE A O 1
ATOM 1170 N N . PHE A 1 145 ? -3.826 -4.827 -1.133 1.00 97.38 145 PHE A N 1
ATOM 1171 C CA . PHE A 1 145 ? -4.477 -5.637 -0.095 1.00 97.38 145 PHE A CA 1
ATOM 1172 C C . PHE A 1 145 ? -4.284 -5.064 1.314 1.00 97.38 145 PHE A C 1
ATOM 1174 O O . PHE A 1 145 ? -5.223 -5.103 2.114 1.00 97.38 145 PHE A O 1
ATOM 1181 N N . TYR A 1 146 ? -3.128 -4.466 1.606 1.00 96.69 146 TYR A N 1
ATOM 1182 C CA . TYR A 1 146 ? -2.855 -3.867 2.913 1.00 96.69 146 TYR A CA 1
ATOM 1183 C C . TYR A 1 146 ? -3.723 -2.627 3.195 1.00 96.69 146 TYR A C 1
ATOM 1185 O O . TYR A 1 146 ? -4.291 -2.518 4.285 1.00 96.69 146 TYR A O 1
ATOM 1193 N N . SER A 1 147 ? -3.922 -1.729 2.215 1.00 95.88 147 SER A N 1
ATOM 1194 C CA . SER A 1 147 ? -4.844 -0.591 2.377 1.00 95.88 147 SER A CA 1
ATOM 1195 C C . SER A 1 147 ? -6.278 -1.061 2.582 1.00 95.88 147 SER A C 1
ATOM 1197 O O . SER A 1 147 ? -6.973 -0.553 3.460 1.00 95.88 147 SER A O 1
ATOM 1199 N N . ASN A 1 148 ? -6.715 -2.066 1.821 1.00 93.69 148 ASN A N 1
ATOM 1200 C CA . ASN A 1 148 ? -8.091 -2.544 1.869 1.00 93.69 148 ASN A CA 1
ATOM 1201 C C . ASN A 1 148 ? -8.380 -3.327 3.161 1.00 93.69 148 ASN A C 1
ATOM 1203 O O . ASN A 1 148 ? -9.478 -3.210 3.712 1.00 93.69 148 ASN A O 1
ATOM 1207 N N . ALA A 1 149 ? -7.387 -4.016 3.737 1.00 92.56 149 ALA A N 1
ATOM 1208 C CA . ALA A 1 149 ? -7.466 -4.559 5.095 1.00 92.56 149 ALA A CA 1
ATOM 1209 C C . ALA A 1 149 ? -7.705 -3.453 6.146 1.00 92.56 149 ALA A C 1
ATOM 1211 O O . ALA A 1 149 ? -8.551 -3.605 7.034 1.00 92.56 149 ALA A O 1
ATOM 1212 N N . ALA A 1 150 ? -7.016 -2.314 6.038 1.00 91.81 150 ALA A N 1
ATOM 1213 C CA . ALA A 1 150 ? -7.215 -1.198 6.960 1.00 91.81 150 ALA A CA 1
ATOM 1214 C C . ALA A 1 150 ? -8.556 -0.483 6.737 1.00 91.81 150 ALA A C 1
ATOM 1216 O O . ALA A 1 150 ? -9.344 -0.362 7.673 1.00 91.81 150 ALA A O 1
ATOM 1217 N N . VAL A 1 151 ? -8.860 -0.057 5.508 1.00 90.25 151 VAL A N 1
ATOM 1218 C CA . VAL A 1 151 ? -10.073 0.711 5.170 1.00 90.25 151 VAL A CA 1
ATOM 1219 C C . VAL A 1 151 ? -11.349 -0.074 5.492 1.00 90.25 151 VAL A C 1
ATOM 1221 O O . VAL A 1 151 ? -12.281 0.485 6.076 1.00 90.25 151 VAL A O 1
ATOM 1224 N N . SER A 1 152 ? -11.381 -1.385 5.222 1.00 86.69 152 SER A N 1
ATOM 1225 C CA . SER A 1 152 ? -12.530 -2.238 5.567 1.00 86.69 152 SER A CA 1
ATOM 1226 C C . SER A 1 152 ? -12.840 -2.252 7.072 1.00 86.69 152 SER A C 1
ATOM 1228 O O . SER A 1 152 ? -14.012 -2.261 7.452 1.00 86.69 152 SER A O 1
ATOM 1230 N N . SER A 1 153 ? -11.825 -2.121 7.936 1.00 82.56 153 SER A N 1
ATOM 1231 C CA . SER A 1 153 ? -11.974 -2.050 9.402 1.00 82.56 153 SER A CA 1
ATOM 1232 C C . SER A 1 153 ? -12.714 -0.797 9.899 1.00 82.56 153 SER A C 1
ATOM 1234 O O . SER A 1 153 ? -13.204 -0.773 11.032 1.00 82.56 153 SER A O 1
ATOM 1236 N N . TYR A 1 154 ? -12.830 0.241 9.066 1.00 79.12 154 TYR A N 1
ATOM 1237 C CA . TYR A 1 154 ? -13.597 1.458 9.359 1.00 79.12 154 TYR A CA 1
ATOM 1238 C C . TYR A 1 154 ? -15.030 1.410 8.815 1.00 79.12 154 TYR A C 1
ATOM 1240 O O . TYR A 1 154 ? -15.812 2.319 9.088 1.00 79.12 154 TYR A O 1
ATOM 1248 N N . SER A 1 155 ? -15.417 0.346 8.100 1.00 73.25 155 SER A N 1
ATOM 1249 C CA . SER A 1 155 ? -16.766 0.215 7.544 1.00 73.25 155 SER A CA 1
ATOM 1250 C C . SER A 1 155 ? -17.847 0.325 8.627 1.00 73.25 155 SER A C 1
ATOM 1252 O O . SER A 1 155 ? -17.792 -0.315 9.684 1.00 73.25 155 SER A O 1
ATOM 1254 N N . MET A 1 156 ? -18.844 1.167 8.350 1.00 64.62 156 MET A N 1
ATOM 1255 C CA . MET A 1 156 ? -19.921 1.536 9.276 1.00 64.62 156 MET A CA 1
ATOM 1256 C C . MET A 1 156 ? -21.096 0.541 9.265 1.00 64.62 156 MET A C 1
ATOM 1258 O O . MET A 1 156 ? -22.019 0.667 10.072 1.00 64.62 156 MET A O 1
ATOM 1262 N N . ASN A 1 157 ? -21.114 -0.441 8.352 1.00 69.00 157 ASN A N 1
ATOM 1263 C CA . ASN A 1 157 ? -22.279 -1.308 8.171 1.00 69.00 157 ASN A CA 1
ATOM 1264 C C . ASN A 1 157 ? -22.355 -2.427 9.222 1.00 69.00 157 ASN A C 1
ATOM 1266 O O . ASN A 1 157 ? -21.916 -3.555 8.997 1.00 69.00 157 ASN A O 1
ATOM 1270 N N . GLN A 1 158 ? -23.000 -2.126 10.352 1.00 66.62 158 GLN A N 1
ATOM 1271 C CA . GLN A 1 158 ? -23.211 -3.064 11.462 1.00 66.62 158 GLN A CA 1
ATOM 1272 C C . GLN A 1 158 ? -23.907 -4.379 11.051 1.00 66.62 158 GLN A C 1
ATOM 1274 O O . GLN A 1 158 ? -23.725 -5.397 11.710 1.00 66.62 158 GLN A O 1
ATOM 1279 N N . LYS A 1 159 ? -24.667 -4.407 9.943 1.00 69.75 159 LYS A N 1
ATOM 1280 C CA . LYS A 1 159 ? -25.311 -5.637 9.436 1.00 69.75 159 LYS A CA 1
ATOM 1281 C C . LYS A 1 159 ? -24.343 -6.600 8.734 1.00 69.75 159 LYS A C 1
ATOM 1283 O O . LYS A 1 159 ? -24.736 -7.717 8.417 1.00 69.75 159 LYS A O 1
ATOM 1288 N N . GLN A 1 160 ? -23.110 -6.173 8.461 1.00 75.31 160 GLN A N 1
ATOM 1289 C CA . GLN A 1 160 ? -22.109 -6.923 7.694 1.00 75.31 160 GLN A CA 1
ATOM 1290 C C . GLN A 1 160 ? -20.819 -7.192 8.485 1.00 75.31 160 GLN A C 1
ATOM 1292 O O . GLN A 1 160 ? -19.837 -7.624 7.890 1.00 75.31 160 GLN A O 1
ATOM 1297 N N . VAL A 1 161 ? -20.797 -6.980 9.810 1.00 76.31 161 VAL A N 1
ATOM 1298 C CA . VAL A 1 161 ? -19.581 -7.115 10.647 1.00 76.31 161 VAL A CA 1
ATOM 1299 C C . VAL A 1 161 ? -18.834 -8.438 10.444 1.00 76.31 161 VAL A C 1
ATOM 1301 O O . VAL A 1 161 ? -17.614 -8.430 10.318 1.00 76.31 161 VAL A O 1
ATOM 1304 N N . THR A 1 162 ? -19.552 -9.554 10.306 1.00 80.06 162 THR A N 1
ATOM 1305 C CA . THR A 1 162 ? -18.969 -10.874 10.025 1.00 80.06 162 THR A CA 1
ATOM 1306 C C . THR A 1 162 ? -18.298 -10.926 8.648 1.00 80.06 162 THR A C 1
ATOM 1308 O O . THR A 1 162 ? -17.168 -11.388 8.526 1.00 80.06 162 THR A O 1
ATOM 1311 N N . SER A 1 163 ? -18.955 -10.408 7.605 1.00 84.06 163 SER A N 1
ATOM 1312 C CA . SER A 1 163 ? -18.406 -10.343 6.242 1.00 84.06 163 SER A CA 1
ATOM 1313 C C . SER A 1 163 ? -17.207 -9.395 6.146 1.00 84.06 163 SER A C 1
ATOM 1315 O O . SER A 1 163 ? -16.235 -9.710 5.469 1.00 84.06 163 SER A O 1
ATOM 1317 N N . ILE A 1 164 ? -17.255 -8.264 6.859 1.00 85.06 164 ILE A N 1
ATOM 1318 C CA . ILE A 1 164 ? -16.159 -7.292 6.965 1.00 85.06 164 ILE A CA 1
ATOM 1319 C C . ILE A 1 164 ? -14.952 -7.931 7.664 1.00 85.06 164 ILE A C 1
ATOM 1321 O O . ILE A 1 164 ? -13.828 -7.779 7.194 1.00 85.06 164 ILE A O 1
ATOM 1325 N N . HIS A 1 165 ? -15.172 -8.692 8.741 1.00 84.44 165 HIS A N 1
ATOM 1326 C CA . HIS A 1 165 ? -14.107 -9.418 9.432 1.00 84.44 165 HIS A CA 1
ATOM 1327 C C . HIS A 1 165 ? -13.463 -10.489 8.536 1.00 84.44 165 HIS A C 1
ATOM 1329 O O . HIS A 1 165 ? -12.239 -10.535 8.439 1.00 84.44 165 HIS A O 1
ATOM 1335 N N . TYR A 1 166 ? -14.260 -11.294 7.820 1.00 88.75 166 TYR A N 1
ATOM 1336 C CA . TYR A 1 166 ? -13.720 -12.251 6.847 1.00 88.75 166 TYR A CA 1
ATOM 1337 C C . TYR A 1 166 ? -12.931 -11.564 5.726 1.00 88.75 166 TYR A C 1
ATOM 1339 O O . TYR A 1 166 ? -11.838 -12.019 5.403 1.00 88.75 166 TYR A O 1
ATOM 1347 N N . PHE A 1 167 ? -13.438 -10.457 5.169 1.00 90.25 167 PHE A N 1
ATOM 1348 C CA . PHE A 1 167 ? -12.718 -9.682 4.156 1.00 90.25 167 PHE A CA 1
ATOM 1349 C C . PHE A 1 167 ? -11.379 -9.165 4.694 1.00 90.25 167 PHE A C 1
ATOM 1351 O O . PHE A 1 167 ? -10.351 -9.415 4.077 1.00 90.25 167 PHE A O 1
ATOM 1358 N N . HIS A 1 168 ? -11.367 -8.543 5.877 1.00 89.50 168 HIS A N 1
ATOM 1359 C CA . HIS A 1 168 ? -10.144 -8.070 6.530 1.00 89.50 168 HIS A CA 1
ATOM 1360 C C . HIS A 1 168 ? -9.111 -9.194 6.713 1.00 89.50 168 HIS A C 1
ATOM 1362 O O . HIS A 1 168 ? -7.961 -9.041 6.305 1.00 89.50 168 HIS A O 1
ATOM 1368 N N . VAL A 1 169 ? -9.517 -10.343 7.270 1.00 90.12 169 VAL A N 1
ATOM 1369 C CA . VAL A 1 169 ? -8.621 -11.495 7.478 1.00 90.12 169 VAL A CA 1
ATOM 1370 C C . VAL A 1 169 ? -8.077 -12.023 6.146 1.00 90.12 169 VAL A C 1
ATOM 1372 O O . VAL A 1 169 ? -6.878 -12.276 6.038 1.00 90.12 169 VAL A O 1
ATOM 1375 N N . VAL A 1 170 ? -8.913 -12.129 5.108 1.00 93.81 170 VAL A N 1
ATOM 1376 C CA . VAL A 1 170 ? -8.474 -12.534 3.763 1.00 93.81 170 VAL A CA 1
ATOM 1377 C C . VAL A 1 170 ? -7.501 -11.513 3.161 1.00 93.81 170 VAL A C 1
ATOM 1379 O O . VAL A 1 170 ? -6.465 -11.916 2.643 1.00 93.81 170 VAL A O 1
ATOM 1382 N N . SER A 1 171 ? -7.754 -10.207 3.278 1.00 94.12 171 SER A N 1
ATOM 1383 C CA . SER A 1 171 ? -6.835 -9.160 2.808 1.00 94.12 171 SER A CA 1
ATOM 1384 C C . SER A 1 171 ? -5.486 -9.184 3.541 1.00 94.12 171 SER A C 1
ATOM 1386 O O . SER A 1 171 ? -4.449 -9.008 2.904 1.00 94.12 171 SER A O 1
ATOM 1388 N N . VAL A 1 172 ? -5.459 -9.461 4.850 1.00 92.62 172 VAL A N 1
ATOM 1389 C CA . VAL A 1 172 ? -4.206 -9.634 5.613 1.00 92.62 172 VAL A CA 1
ATOM 1390 C C . VAL A 1 172 ? -3.439 -10.880 5.150 1.00 92.62 172 VAL A C 1
ATOM 1392 O O . VAL A 1 172 ? -2.229 -10.806 4.941 1.00 92.62 172 VAL A O 1
ATOM 1395 N N . LEU A 1 173 ? -4.125 -12.005 4.919 1.00 94.25 173 LEU A N 1
ATOM 1396 C CA . LEU A 1 173 ? -3.503 -13.229 4.396 1.00 94.25 173 LEU A CA 1
ATOM 1397 C C . LEU A 1 173 ? -2.967 -13.049 2.966 1.00 94.25 173 LEU A C 1
ATOM 1399 O O . LEU A 1 173 ? -1.867 -13.511 2.668 1.00 94.25 173 LEU A O 1
ATOM 1403 N N . LEU A 1 174 ? -3.692 -12.334 2.100 1.00 97.12 174 LEU A N 1
ATOM 1404 C CA . LEU A 1 174 ? -3.227 -11.987 0.754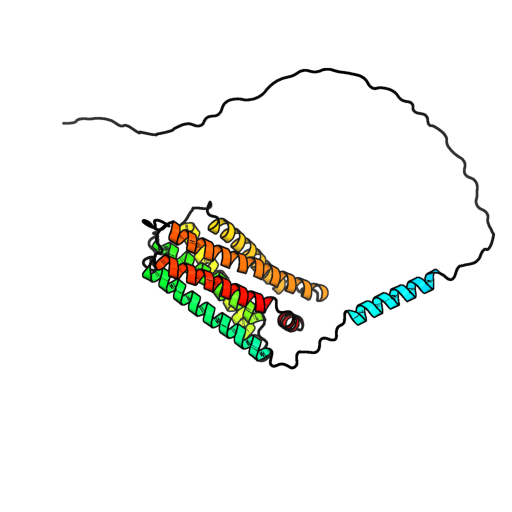 1.00 97.12 174 LEU A CA 1
ATOM 1405 C C . LEU A 1 174 ? -2.045 -11.010 0.796 1.00 97.12 174 LEU A C 1
ATOM 1407 O O . LEU A 1 174 ? -1.102 -11.182 0.030 1.00 97.12 174 LEU A O 1
ATOM 1411 N N . THR A 1 175 ? -2.039 -10.049 1.727 1.00 96.88 175 THR A N 1
ATOM 1412 C CA . THR A 1 175 ? -0.874 -9.177 1.966 1.00 96.88 175 THR A CA 1
ATOM 1413 C C . THR A 1 175 ? 0.356 -10.014 2.315 1.00 96.88 175 THR A C 1
ATOM 1415 O O . THR A 1 175 ? 1.381 -9.893 1.653 1.00 96.88 175 THR A O 1
ATOM 1418 N N . LEU A 1 176 ? 0.245 -10.908 3.307 1.00 95.31 176 LEU A N 1
ATOM 1419 C CA . LEU A 1 176 ? 1.330 -11.810 3.712 1.00 95.31 176 LEU A CA 1
ATOM 1420 C C . LEU A 1 176 ? 1.828 -12.672 2.543 1.00 95.31 176 LEU A C 1
ATOM 1422 O O . LEU A 1 176 ? 3.036 -12.778 2.344 1.00 95.31 176 LEU A O 1
ATOM 1426 N N . PHE A 1 177 ? 0.914 -13.244 1.755 1.00 97.06 177 PHE A N 1
ATOM 1427 C CA . PHE A 1 177 ? 1.238 -14.055 0.581 1.00 97.06 177 PHE A CA 1
ATOM 1428 C C . PHE A 1 177 ? 2.017 -13.257 -0.475 1.00 97.06 177 PHE A C 1
ATOM 1430 O O . PHE A 1 177 ? 3.141 -13.624 -0.818 1.00 97.06 177 PHE A O 1
ATOM 1437 N N . PHE A 1 178 ? 1.457 -12.149 -0.972 1.00 97.94 178 PHE A N 1
ATOM 1438 C CA . PHE A 1 178 ? 2.079 -11.380 -2.052 1.00 97.94 178 PHE A CA 1
ATOM 1439 C C . PHE A 1 178 ? 3.382 -10.709 -1.605 1.00 97.94 178 PHE A C 1
ATOM 1441 O O . PHE A 1 178 ? 4.381 -10.807 -2.314 1.00 97.94 178 PHE A O 1
ATOM 1448 N N . THR A 1 179 ? 3.434 -10.124 -0.405 1.00 96.38 179 THR A N 1
ATOM 1449 C CA . THR A 1 179 ? 4.675 -9.554 0.141 1.00 96.38 179 THR A CA 1
ATOM 1450 C C . THR A 1 179 ? 5.769 -10.617 0.302 1.00 96.38 179 THR A C 1
ATOM 1452 O O . THR A 1 179 ? 6.924 -10.343 -0.021 1.00 96.38 179 THR A O 1
ATOM 1455 N N . PHE A 1 180 ? 5.439 -11.839 0.741 1.00 95.69 180 PHE A N 1
ATOM 1456 C CA . PHE A 1 180 ? 6.419 -12.925 0.856 1.00 95.69 180 PHE A CA 1
ATOM 1457 C C . PHE A 1 180 ? 6.985 -13.338 -0.509 1.00 95.69 180 PHE A C 1
ATOM 1459 O O . PHE A 1 180 ? 8.202 -13.316 -0.695 1.00 95.69 180 PHE A O 1
ATOM 1466 N N . PHE A 1 181 ? 6.130 -13.662 -1.485 1.00 95.06 181 PHE A N 1
ATOM 1467 C CA . PHE A 1 181 ? 6.597 -14.074 -2.815 1.00 95.06 181 PHE A CA 1
ATOM 1468 C C . PHE A 1 181 ? 7.319 -12.941 -3.556 1.00 95.06 181 PHE A C 1
ATOM 1470 O O . PHE A 1 181 ? 8.366 -13.180 -4.156 1.00 95.06 181 PHE A O 1
ATOM 1477 N N . GLY A 1 182 ? 6.832 -11.700 -3.454 1.00 94.31 182 GLY A N 1
ATOM 1478 C CA . GLY A 1 182 ? 7.505 -10.525 -4.009 1.00 94.31 182 GLY A CA 1
ATOM 1479 C C . GLY A 1 182 ? 8.889 -10.294 -3.399 1.00 94.31 182 GLY A C 1
ATOM 1480 O O . GLY A 1 182 ? 9.831 -9.972 -4.122 1.00 94.31 182 GLY A O 1
ATOM 1481 N N . PHE A 1 183 ? 9.053 -10.501 -2.089 1.00 92.81 183 PHE A N 1
ATOM 1482 C CA . PHE A 1 183 ? 10.357 -10.385 -1.432 1.00 92.81 183 PHE A CA 1
ATOM 1483 C C . PHE A 1 183 ? 11.338 -11.470 -1.885 1.00 92.81 183 PHE A C 1
ATOM 1485 O O . PHE A 1 183 ? 12.470 -11.148 -2.239 1.00 92.81 183 PHE A O 1
ATOM 1492 N N . ILE A 1 184 ? 10.899 -12.732 -1.932 1.00 92.56 184 ILE A N 1
ATOM 1493 C CA . ILE A 1 184 ? 11.737 -13.861 -2.357 1.00 92.56 184 ILE A CA 1
ATOM 1494 C C . ILE A 1 184 ? 12.227 -13.675 -3.803 1.00 92.56 184 ILE A C 1
ATOM 1496 O O . ILE A 1 184 ? 13.433 -13.743 -4.030 1.00 92.56 184 ILE A O 1
ATOM 1500 N N . VAL A 1 185 ? 11.339 -13.315 -4.740 1.00 91.44 185 VAL A N 1
ATOM 1501 C CA . VAL A 1 185 ? 11.722 -12.984 -6.128 1.00 91.44 185 VAL A CA 1
ATOM 1502 C C . VAL A 1 185 ? 12.720 -11.822 -6.173 1.00 91.44 185 VAL A C 1
ATOM 1504 O O . VAL A 1 185 ? 13.720 -11.893 -6.886 1.00 91.44 185 VAL A O 1
ATOM 1507 N N . GLY A 1 186 ? 12.486 -10.769 -5.381 1.00 88.00 186 GLY A N 1
ATOM 1508 C CA . GLY A 1 186 ? 13.396 -9.625 -5.288 1.00 88.00 186 GLY A CA 1
ATOM 1509 C C . GLY A 1 186 ? 14.823 -10.051 -4.933 1.00 88.00 186 GLY A C 1
ATOM 1510 O O . GLY A 1 186 ? 15.746 -9.733 -5.673 1.00 88.00 186 GLY A O 1
ATOM 1511 N N . LEU A 1 187 ? 14.984 -10.846 -3.867 1.00 87.25 187 LEU A N 1
ATOM 1512 C CA . LEU A 1 187 ? 16.280 -11.378 -3.411 1.00 87.25 187 LEU A CA 1
ATOM 1513 C C . LEU A 1 187 ? 16.959 -12.334 -4.409 1.00 87.25 187 LEU A C 1
ATOM 1515 O O . LEU A 1 187 ? 18.184 -12.495 -4.384 1.00 87.25 187 LEU A O 1
ATOM 1519 N N . GLN A 1 188 ? 16.176 -13.034 -5.235 1.00 84.88 188 GLN A N 1
ATOM 1520 C CA . GLN A 1 188 ? 16.701 -13.974 -6.224 1.00 84.88 188 GLN A CA 1
ATOM 1521 C C . GLN A 1 188 ? 17.327 -13.235 -7.411 1.00 84.88 188 GLN A C 1
ATOM 1523 O O . GLN A 1 188 ? 18.468 -13.548 -7.775 1.00 84.88 188 GLN A O 1
ATOM 1528 N N . VAL A 1 189 ? 16.606 -12.252 -7.964 1.00 79.62 189 VAL A N 1
ATOM 1529 C CA . VAL A 1 189 ? 16.982 -11.558 -9.205 1.00 79.62 189 VAL A CA 1
ATOM 1530 C C . VAL A 1 189 ? 17.889 -10.350 -8.953 1.00 79.62 189 VAL A C 1
ATOM 1532 O O . VAL A 1 189 ? 18.860 -10.174 -9.688 1.00 79.62 189 VAL A O 1
ATOM 1535 N N . ASP A 1 190 ? 17.645 -9.553 -7.904 1.00 73.62 190 ASP A N 1
ATOM 1536 C CA . ASP A 1 190 ? 18.480 -8.394 -7.565 1.00 73.62 190 ASP A CA 1
ATOM 1537 C C . ASP A 1 190 ? 19.132 -8.520 -6.179 1.00 73.62 190 ASP A C 1
ATOM 1539 O O . ASP A 1 190 ? 18.500 -8.779 -5.158 1.00 73.62 190 ASP A O 1
ATOM 1543 N N . LYS A 1 191 ? 20.452 -8.322 -6.146 1.00 75.56 191 LYS A N 1
ATOM 1544 C CA . LYS A 1 191 ? 21.303 -8.456 -4.953 1.00 75.56 191 LYS A CA 1
ATOM 1545 C C . LYS A 1 191 ? 21.940 -7.118 -4.555 1.00 75.56 191 LYS A C 1
ATOM 1547 O O . LYS A 1 191 ? 22.885 -7.080 -3.767 1.00 75.56 191 LYS A O 1
ATOM 1552 N N . ARG A 1 192 ? 21.440 -6.002 -5.101 1.00 75.31 192 ARG A N 1
ATOM 1553 C CA . ARG A 1 192 ? 21.944 -4.636 -4.883 1.00 75.31 192 ARG A CA 1
ATOM 1554 C C . ARG A 1 192 ? 21.362 -3.991 -3.622 1.00 75.31 192 ARG A C 1
ATOM 1556 O O . ARG A 1 192 ? 20.631 -3.007 -3.668 1.00 75.31 192 ARG A O 1
ATOM 1563 N N . PHE A 1 193 ? 21.808 -4.467 -2.461 1.00 80.75 193 PHE A N 1
ATOM 1564 C CA . PHE A 1 193 ? 21.456 -3.907 -1.143 1.00 80.75 193 PHE A CA 1
ATOM 1565 C C . PHE A 1 193 ? 22.017 -2.495 -0.853 1.00 80.75 193 PHE A C 1
ATOM 1567 O O . PHE A 1 193 ? 22.004 -2.055 0.294 1.00 80.75 193 PHE A O 1
ATOM 1574 N N . TYR A 1 194 ? 22.518 -1.767 -1.858 1.00 85.56 194 TYR A N 1
ATOM 1575 C CA . TYR A 1 194 ? 22.991 -0.385 -1.709 1.00 85.56 194 TYR A CA 1
ATOM 1576 C C . TYR A 1 194 ? 21.935 0.668 -2.081 1.00 85.56 194 TYR A C 1
ATOM 1578 O O . TYR A 1 194 ? 22.118 1.839 -1.753 1.00 85.56 194 TYR A O 1
ATOM 1586 N N . SER A 1 195 ? 20.854 0.298 -2.781 1.00 90.50 195 SER A N 1
ATOM 1587 C CA . SER A 1 195 ? 19.873 1.280 -3.253 1.00 90.50 195 SER A CA 1
ATOM 1588 C C . SER A 1 195 ? 18.931 1.747 -2.140 1.00 90.50 195 SER A C 1
ATOM 1590 O O . SER A 1 195 ? 18.554 0.984 -1.247 1.00 90.50 195 SER A O 1
ATOM 1592 N N . PHE A 1 196 ? 18.509 3.015 -2.195 1.00 92.38 196 PHE A N 1
ATOM 1593 C CA . PHE A 1 196 ? 17.613 3.579 -1.180 1.00 92.38 196 PHE A CA 1
ATOM 1594 C C . PHE A 1 196 ? 16.219 2.925 -1.201 1.00 92.38 196 PHE A C 1
ATOM 1596 O O . PHE A 1 196 ? 15.601 2.779 -0.148 1.00 92.38 196 PHE A O 1
ATOM 1603 N N . HIS A 1 197 ? 15.767 2.442 -2.368 1.00 94.00 197 HIS A N 1
ATOM 1604 C CA . HIS A 1 197 ? 14.595 1.568 -2.481 1.00 94.00 197 HIS A CA 1
ATOM 1605 C C . HIS A 1 197 ? 14.744 0.334 -1.580 1.00 94.00 197 HIS A C 1
ATOM 1607 O O . HIS A 1 197 ? 13.883 0.090 -0.736 1.00 94.00 197 HIS A O 1
ATOM 1613 N N . THR A 1 198 ? 15.858 -0.396 -1.699 1.00 93.50 198 THR A N 1
ATOM 1614 C CA . THR A 1 198 ? 16.088 -1.631 -0.935 1.00 93.50 198 THR A CA 1
ATOM 1615 C C . THR A 1 198 ? 16.156 -1.372 0.573 1.00 93.50 198 THR A C 1
ATOM 1617 O O . THR A 1 198 ? 15.580 -2.133 1.350 1.00 93.50 198 THR A O 1
ATOM 1620 N N . TRP A 1 199 ? 16.775 -0.270 1.013 1.00 95.81 199 TRP A N 1
ATOM 1621 C CA . TRP A 1 199 ? 16.815 0.095 2.438 1.00 95.81 199 TRP A CA 1
ATOM 1622 C C . TRP A 1 199 ? 15.425 0.426 3.000 1.00 95.81 199 TRP A C 1
ATOM 1624 O O . TRP A 1 199 ? 15.043 -0.117 4.040 1.00 95.81 199 TRP A O 1
ATOM 1634 N N . ILE A 1 200 ? 14.631 1.252 2.308 1.00 97.25 200 ILE A N 1
ATOM 1635 C CA . ILE A 1 200 ? 13.257 1.566 2.739 1.00 97.25 200 ILE A CA 1
ATOM 1636 C C . ILE A 1 200 ? 12.353 0.325 2.655 1.00 97.25 200 ILE A C 1
ATOM 1638 O O . ILE A 1 200 ? 11.528 0.112 3.544 1.00 97.25 200 ILE A O 1
ATOM 1642 N N . GLY A 1 201 ? 12.537 -0.543 1.656 1.00 95.12 201 GLY A N 1
ATOM 1643 C CA . GLY A 1 201 ? 11.833 -1.822 1.534 1.00 95.12 201 GLY A CA 1
ATOM 1644 C C . GLY A 1 201 ? 12.119 -2.773 2.701 1.00 95.12 201 GLY A C 1
ATOM 1645 O O . GLY A 1 201 ? 11.188 -3.315 3.295 1.00 95.12 201 GLY A O 1
ATOM 1646 N N . MET A 1 202 ? 13.385 -2.910 3.108 1.00 94.25 202 MET A N 1
ATOM 1647 C CA . MET A 1 202 ? 13.768 -3.714 4.277 1.00 94.25 202 MET A CA 1
ATOM 1648 C C . MET A 1 202 ? 13.193 -3.155 5.586 1.00 94.25 202 MET A C 1
ATOM 1650 O O . MET A 1 202 ? 12.665 -3.920 6.394 1.00 94.25 202 MET A O 1
ATOM 1654 N N . VAL A 1 203 ? 13.213 -1.831 5.785 1.00 96.81 203 VAL A N 1
ATOM 1655 C CA . VAL A 1 203 ? 12.557 -1.188 6.942 1.00 96.81 203 VAL A CA 1
ATOM 1656 C C . VAL A 1 203 ? 11.044 -1.438 6.926 1.00 96.81 203 VAL A C 1
ATOM 1658 O O . VAL A 1 203 ? 10.471 -1.793 7.955 1.00 96.81 203 VAL A O 1
ATOM 1661 N N . THR A 1 204 ? 10.405 -1.331 5.758 1.00 97.69 204 THR A N 1
ATOM 1662 C CA . THR A 1 204 ? 8.970 -1.610 5.568 1.00 97.69 204 THR A CA 1
ATOM 1663 C C . THR A 1 204 ? 8.621 -3.047 5.957 1.00 97.69 204 THR A C 1
ATOM 1665 O O . THR A 1 204 ? 7.671 -3.265 6.706 1.00 97.69 204 THR A O 1
ATOM 1668 N N . LEU A 1 205 ? 9.414 -4.027 5.508 1.00 95.88 205 LEU A N 1
ATOM 1669 C CA . LEU A 1 205 ? 9.243 -5.443 5.847 1.00 95.88 205 LEU A CA 1
ATOM 1670 C C . LEU A 1 205 ? 9.388 -5.694 7.353 1.00 95.88 205 LEU A C 1
ATOM 1672 O O . LEU A 1 205 ? 8.540 -6.363 7.939 1.00 95.88 205 LEU A O 1
ATOM 1676 N N . VAL A 1 206 ? 10.411 -5.128 8.003 1.00 96.75 206 VAL A N 1
ATOM 1677 C CA . VAL A 1 206 ? 10.612 -5.270 9.457 1.00 96.75 206 VAL A CA 1
ATOM 1678 C C . VAL A 1 206 ? 9.441 -4.668 10.241 1.00 96.75 206 VAL A C 1
ATOM 1680 O O . VAL A 1 206 ? 8.890 -5.333 11.119 1.00 96.75 206 VAL A O 1
ATOM 1683 N N . LEU A 1 207 ? 9.000 -3.453 9.898 1.00 97.44 207 LEU A N 1
ATOM 1684 C CA . LEU A 1 207 ? 7.835 -2.820 10.528 1.00 97.44 207 LEU A CA 1
ATOM 1685 C C . LEU A 1 207 ? 6.544 -3.624 10.291 1.00 97.44 207 LEU A C 1
ATOM 1687 O O . LEU A 1 207 ? 5.725 -3.750 11.201 1.00 97.44 207 LEU A O 1
ATOM 1691 N N . PHE A 1 208 ? 6.379 -4.223 9.108 1.00 96.38 208 PHE A N 1
ATOM 1692 C CA . PHE A 1 208 ? 5.241 -5.086 8.789 1.00 96.38 208 PHE A CA 1
ATOM 1693 C C . PHE A 1 208 ? 5.238 -6.384 9.604 1.00 96.38 208 PHE A C 1
ATOM 1695 O O . PHE A 1 208 ? 4.191 -6.760 10.128 1.00 96.38 208 PHE A O 1
ATOM 1702 N N . PHE A 1 209 ? 6.389 -7.038 9.793 1.00 94.62 209 PHE A N 1
ATOM 1703 C CA . PHE A 1 209 ? 6.487 -8.204 10.677 1.00 94.62 209 PHE A CA 1
ATOM 1704 C C . PHE A 1 209 ? 6.192 -7.847 12.140 1.00 94.62 209 PHE A C 1
ATOM 1706 O O . PHE A 1 209 ? 5.505 -8.610 12.820 1.00 94.62 209 PHE A O 1
ATOM 1713 N N . ILE A 1 210 ? 6.628 -6.672 12.613 1.00 95.62 210 ILE A N 1
ATOM 1714 C CA . ILE A 1 210 ? 6.277 -6.171 13.952 1.00 95.62 210 ILE A CA 1
ATOM 1715 C C . ILE A 1 210 ? 4.762 -5.932 14.056 1.00 95.62 210 ILE A C 1
ATOM 1717 O O . ILE A 1 210 ? 4.153 -6.385 15.020 1.00 95.62 210 ILE A O 1
ATOM 1721 N N . GLN A 1 211 ? 4.131 -5.304 13.057 1.00 94.50 211 GLN A N 1
ATOM 1722 C CA . GLN A 1 211 ? 2.676 -5.089 13.013 1.00 94.50 211 GLN A CA 1
ATOM 1723 C C . GLN A 1 211 ? 1.890 -6.412 12.981 1.00 94.50 211 GLN A C 1
ATOM 1725 O O . GLN A 1 211 ? 0.889 -6.555 13.683 1.00 94.50 211 GLN A O 1
ATOM 1730 N N . ALA A 1 212 ? 2.340 -7.393 12.194 1.00 91.38 212 ALA A N 1
ATOM 1731 C CA . ALA A 1 212 ? 1.701 -8.702 12.088 1.00 91.38 212 ALA A CA 1
ATOM 1732 C C . ALA A 1 212 ? 1.801 -9.493 13.404 1.00 91.38 212 ALA A C 1
ATOM 1734 O O . ALA A 1 212 ? 0.800 -10.033 13.877 1.00 91.38 212 ALA A O 1
ATOM 1735 N N . LEU A 1 213 ? 2.981 -9.508 14.037 1.00 92.25 213 LEU A N 1
ATOM 1736 C CA . LEU A 1 213 ? 3.181 -10.126 15.349 1.00 92.25 213 LEU A CA 1
ATOM 1737 C C . LEU A 1 213 ? 2.390 -9.397 16.444 1.00 92.25 213 LEU A C 1
ATOM 1739 O O . LEU A 1 213 ? 1.789 -10.046 17.296 1.00 92.25 213 LEU A O 1
ATOM 1743 N N . TYR A 1 214 ? 2.339 -8.063 16.402 1.00 91.88 214 TYR A N 1
ATOM 1744 C CA . TYR A 1 214 ? 1.537 -7.251 17.315 1.00 91.88 214 TYR A CA 1
ATOM 1745 C C . TYR A 1 214 ? 0.050 -7.610 17.215 1.00 91.88 214 TYR A C 1
ATOM 1747 O O . TYR A 1 214 ? -0.550 -7.991 18.219 1.00 91.88 214 TYR A O 1
ATOM 1755 N N . GLY A 1 215 ? -0.521 -7.594 16.006 1.00 88.00 215 GLY A N 1
ATOM 1756 C CA . GLY A 1 215 ? -1.914 -7.980 15.767 1.00 88.00 215 GLY A CA 1
ATOM 1757 C C . GLY A 1 215 ? -2.227 -9.412 16.215 1.00 88.00 215 GLY A C 1
ATOM 1758 O O . GLY A 1 215 ? -3.254 -9.646 16.852 1.00 88.00 215 GLY A O 1
ATOM 1759 N N . LEU A 1 216 ? -1.316 -10.360 15.970 1.00 87.69 216 LEU A N 1
ATOM 1760 C CA . LEU A 1 216 ? -1.446 -11.745 16.430 1.00 87.69 216 LEU A CA 1
ATOM 1761 C C . LEU A 1 216 ? -1.460 -11.840 17.968 1.00 87.69 216 LEU A C 1
ATOM 1763 O O . LEU A 1 216 ? -2.331 -12.493 18.547 1.00 87.69 216 LEU A O 1
ATOM 1767 N N . CYS A 1 217 ? -0.550 -11.135 18.643 1.00 88.69 217 CYS A N 1
ATOM 1768 C CA . CYS A 1 217 ? -0.528 -11.028 20.101 1.00 88.69 217 CYS A CA 1
ATOM 1769 C C . CYS A 1 217 ? -1.810 -10.383 20.653 1.00 88.69 217 CYS A C 1
ATOM 1771 O O . CYS A 1 217 ? -2.330 -10.854 21.661 1.00 88.69 217 CYS A O 1
ATOM 1773 N N . CYS A 1 218 ? -2.367 -9.367 19.987 1.00 85.81 218 CYS A N 1
ATOM 1774 C CA . CYS A 1 218 ? -3.633 -8.732 20.371 1.00 85.81 218 CYS A CA 1
ATOM 1775 C C . CYS A 1 218 ? -4.865 -9.649 20.236 1.00 85.81 218 CYS A C 1
ATOM 1777 O O . CYS A 1 218 ? -5.878 -9.387 20.883 1.00 85.81 218 CYS A O 1
ATOM 1779 N N . ILE A 1 219 ? -4.793 -10.711 19.425 1.00 83.81 219 ILE A N 1
ATOM 1780 C CA . ILE A 1 219 ? -5.856 -11.723 19.297 1.00 83.81 219 ILE A CA 1
ATOM 1781 C C . ILE A 1 219 ? -5.768 -12.758 20.430 1.00 83.81 219 ILE A C 1
ATOM 1783 O O . ILE A 1 219 ? -6.791 -13.123 21.009 1.00 83.81 219 ILE A O 1
ATOM 1787 N N . PHE A 1 220 ? -4.561 -13.222 20.775 1.00 84.38 220 PHE A N 1
ATOM 1788 C CA . PHE A 1 220 ? -4.371 -14.227 21.831 1.00 84.38 220 PHE A CA 1
ATOM 1789 C C . PHE A 1 220 ? -4.386 -13.645 23.253 1.00 84.38 220 PHE A C 1
ATOM 1791 O O . PHE A 1 220 ? -4.873 -14.293 24.182 1.00 84.38 220 PHE A O 1
ATOM 1798 N N . ILE A 1 221 ? -3.871 -12.429 23.446 1.00 87.94 221 ILE A N 1
ATOM 1799 C CA . ILE A 1 221 ? -3.790 -11.760 24.747 1.00 87.94 221 ILE A CA 1
ATOM 1800 C C . ILE A 1 221 ? -4.987 -10.821 24.896 1.00 87.94 221 ILE A C 1
ATOM 1802 O O . ILE A 1 221 ? -5.091 -9.809 24.205 1.00 87.94 221 ILE A O 1
ATOM 1806 N N . LYS A 1 222 ? -5.878 -11.115 25.851 1.00 85.06 222 LYS A N 1
ATOM 1807 C CA . LYS A 1 222 ? -7.013 -10.241 26.190 1.00 85.06 222 LYS A CA 1
ATOM 1808 C C . LYS A 1 222 ? -6.515 -8.909 26.763 1.00 85.06 222 LYS A C 1
ATOM 1810 O O . LYS A 1 222 ? -6.218 -8.811 27.952 1.00 85.06 222 LYS A O 1
ATOM 1815 N N . ILE A 1 223 ? -6.437 -7.886 25.913 1.00 83.75 223 ILE A N 1
ATOM 1816 C CA . ILE A 1 223 ? -6.022 -6.531 26.294 1.00 83.75 223 ILE A CA 1
ATOM 1817 C C . ILE A 1 223 ? -7.024 -5.956 27.317 1.00 83.75 223 ILE A C 1
ATOM 1819 O O . ILE A 1 223 ? -8.222 -5.930 27.027 1.00 83.75 223 ILE A O 1
ATOM 1823 N N . PRO A 1 224 ? -6.579 -5.461 28.489 1.00 85.62 224 PRO A N 1
ATOM 1824 C CA . PRO A 1 224 ? -7.462 -4.783 29.437 1.00 85.62 224 PRO A CA 1
ATOM 1825 C C . PRO A 1 224 ? -8.094 -3.531 28.817 1.00 85.62 224 PRO A C 1
ATOM 1827 O O . PRO A 1 224 ? -7.422 -2.800 28.091 1.00 85.62 224 PRO A O 1
ATOM 1830 N N . GLU A 1 225 ? -9.348 -3.216 29.159 1.00 81.44 225 GLU A N 1
ATOM 1831 C CA . GLU A 1 225 ? -10.093 -2.108 28.527 1.00 81.44 225 GLU A CA 1
ATOM 1832 C C . GLU A 1 225 ? -9.351 -0.760 28.597 1.00 81.44 225 GLU A C 1
ATOM 1834 O O . GLU A 1 225 ? -9.301 -0.020 27.616 1.00 81.44 225 GLU A O 1
ATOM 1839 N N . ARG A 1 226 ? -8.660 -0.500 29.718 1.00 80.69 226 ARG A N 1
ATOM 1840 C CA . ARG A 1 226 ? -7.799 0.681 29.924 1.00 80.69 226 ARG A CA 1
ATOM 1841 C C . ARG A 1 226 ? -6.697 0.834 28.862 1.00 80.69 226 ARG A C 1
ATOM 1843 O O . ARG A 1 226 ? -6.292 1.952 28.570 1.00 80.69 226 ARG A O 1
ATOM 1850 N N . LEU A 1 227 ? -6.215 -0.269 28.281 1.00 86.19 227 LEU A N 1
ATOM 1851 C CA . LEU A 1 227 ? -5.190 -0.286 27.232 1.00 86.19 227 LEU A CA 1
ATOM 1852 C C . LEU A 1 227 ? -5.787 -0.441 25.820 1.00 86.19 227 LEU A C 1
ATOM 1854 O O . LEU A 1 227 ? -5.109 -0.108 24.850 1.00 86.19 227 LEU A O 1
ATOM 1858 N N . ARG A 1 228 ? -7.048 -0.880 25.666 1.00 84.44 228 ARG A N 1
ATOM 1859 C CA . ARG A 1 228 ? -7.689 -1.134 24.354 1.00 84.44 228 ARG A CA 1
ATOM 1860 C C . ARG A 1 228 ? -7.773 0.114 23.462 1.00 84.44 228 ARG A C 1
ATOM 1862 O O . ARG A 1 228 ? -7.776 0.000 22.237 1.00 84.44 228 ARG A O 1
ATOM 1869 N N . GLN A 1 229 ? -7.808 1.314 24.047 1.00 84.56 229 GLN A N 1
ATOM 1870 C CA . GLN A 1 229 ? -7.725 2.572 23.291 1.00 84.56 229 GLN A CA 1
ATOM 1871 C C . GLN A 1 229 ? -6.295 2.900 22.834 1.00 84.56 229 GLN A C 1
ATOM 1873 O O . GLN A 1 229 ? -6.101 3.309 21.690 1.00 84.56 229 GLN A O 1
ATOM 1878 N N . PHE A 1 230 ? -5.293 2.706 23.699 1.00 88.31 230 PHE A N 1
ATOM 1879 C CA . PHE A 1 230 ? -3.882 2.918 23.357 1.00 88.31 230 PHE A CA 1
ATOM 1880 C C . PHE A 1 230 ? -3.423 1.932 22.277 1.00 88.31 230 PHE A C 1
ATOM 1882 O O . PHE A 1 230 ? -2.849 2.348 21.275 1.00 88.31 230 PHE A O 1
ATOM 1889 N N . ALA A 1 231 ? -3.771 0.652 22.432 1.00 88.50 231 ALA A N 1
ATOM 1890 C CA . ALA A 1 231 ? -3.454 -0.404 21.477 1.00 88.50 231 ALA A CA 1
ATOM 1891 C C . ALA A 1 231 ? -3.967 -0.083 20.065 1.00 88.50 231 ALA A C 1
ATOM 1893 O O . ALA A 1 231 ? -3.198 -0.096 19.109 1.00 88.50 231 ALA A O 1
ATOM 1894 N N . ARG A 1 232 ? -5.241 0.317 19.936 1.00 85.25 232 ARG A N 1
ATOM 1895 C CA . ARG A 1 232 ? -5.828 0.700 18.640 1.00 85.25 232 ARG A CA 1
ATOM 1896 C C . ARG A 1 232 ? -5.189 1.958 18.039 1.00 85.25 232 ARG A C 1
ATOM 1898 O O . ARG A 1 232 ? -5.054 2.034 16.825 1.00 85.25 232 ARG A O 1
ATOM 1905 N N . LYS A 1 233 ? -4.746 2.928 18.851 1.00 89.62 233 LYS A N 1
ATOM 1906 C CA . LYS A 1 233 ? -3.984 4.094 18.355 1.00 89.62 233 LYS A CA 1
ATOM 1907 C C . LYS A 1 233 ? -2.589 3.699 17.851 1.00 89.62 233 LYS A C 1
ATOM 1909 O O . LYS A 1 233 ? -2.180 4.172 16.795 1.00 89.62 233 LYS A O 1
ATOM 1914 N N . PHE A 1 234 ? -1.891 2.818 18.569 1.00 91.56 234 PHE A N 1
ATOM 1915 C CA . PHE A 1 234 ? -0.580 2.298 18.167 1.00 91.56 234 PHE A CA 1
ATOM 1916 C C . PHE A 1 234 ? -0.663 1.457 16.884 1.00 91.56 234 PHE A C 1
ATOM 1918 O O . PHE A 1 234 ? 0.130 1.663 15.972 1.00 91.56 234 PHE A O 1
ATOM 1925 N N . GLU A 1 235 ? -1.671 0.588 16.772 1.00 91.12 235 GLU A N 1
ATOM 1926 C CA . GLU A 1 235 ? -1.976 -0.208 15.576 1.00 91.12 235 GLU A CA 1
ATOM 1927 C C . GLU A 1 235 ? -2.156 0.672 14.323 1.00 91.12 235 GLU A C 1
ATOM 1929 O O . GLU A 1 235 ? -1.584 0.373 13.275 1.00 91.12 235 GLU A O 1
ATOM 1934 N N . ILE A 1 236 ? -2.902 1.782 14.434 1.00 92.00 236 ILE A N 1
ATOM 1935 C CA . ILE A 1 236 ? -3.112 2.747 13.338 1.00 92.00 236 ILE A CA 1
ATOM 1936 C C . ILE A 1 236 ? -1.811 3.482 12.991 1.00 92.00 236 ILE A C 1
ATOM 1938 O O . ILE A 1 236 ? -1.494 3.645 11.814 1.00 92.00 236 ILE A O 1
ATOM 1942 N N . TRP A 1 237 ? -1.047 3.918 13.996 1.00 94.56 237 TRP A N 1
ATOM 1943 C CA . TRP A 1 237 ? 0.234 4.598 13.785 1.00 94.56 237 TRP A CA 1
ATOM 1944 C C . TRP A 1 237 ? 1.245 3.691 13.070 1.00 94.56 237 TRP A C 1
ATOM 1946 O O . TRP A 1 237 ? 1.803 4.085 12.047 1.00 94.56 237 TRP A O 1
ATOM 1956 N N . LEU A 1 238 ? 1.419 2.454 13.545 1.00 96.00 238 LEU A N 1
ATOM 1957 C CA . LEU A 1 238 ? 2.349 1.494 12.955 1.00 96.00 238 LEU A CA 1
ATOM 1958 C C . LEU A 1 238 ? 1.891 1.039 11.558 1.00 96.00 238 LEU A C 1
ATOM 1960 O O . LEU A 1 238 ? 2.729 0.916 10.665 1.00 96.00 238 LEU A O 1
ATOM 1964 N N . PHE A 1 239 ? 0.578 0.896 11.319 1.00 95.44 239 PHE A N 1
ATOM 1965 C CA . PHE A 1 239 ? 0.040 0.710 9.965 1.00 95.44 239 PHE A CA 1
ATOM 1966 C C . PHE A 1 239 ? 0.467 1.848 9.029 1.00 95.44 239 PHE A C 1
ATOM 1968 O O . PHE A 1 239 ? 0.953 1.587 7.931 1.00 95.44 239 PHE A O 1
ATOM 1975 N N . LEU A 1 240 ? 0.302 3.107 9.450 1.00 96.88 240 LEU A N 1
ATOM 1976 C CA . LEU A 1 240 ? 0.638 4.263 8.616 1.00 96.88 240 LEU A CA 1
ATOM 1977 C C . LEU A 1 240 ? 2.145 4.363 8.354 1.00 96.88 240 LEU A C 1
ATOM 1979 O O . LEU A 1 240 ? 2.529 4.704 7.238 1.00 96.88 240 LEU A O 1
ATOM 1983 N N . CYS A 1 241 ? 2.997 4.001 9.318 1.00 97.81 241 CYS A N 1
ATOM 1984 C CA . CYS A 1 241 ? 4.436 3.875 9.086 1.00 97.81 241 CYS A CA 1
ATOM 1985 C C . CYS A 1 241 ? 4.749 2.833 7.999 1.00 97.81 241 CYS A C 1
ATOM 1987 O O . CYS A 1 241 ? 5.444 3.159 7.040 1.00 97.81 241 CYS A O 1
ATOM 1989 N N . VAL A 1 242 ? 4.197 1.616 8.092 1.00 98.06 242 VAL A N 1
ATOM 1990 C CA . VAL A 1 242 ? 4.388 0.571 7.065 1.00 98.06 242 VAL A CA 1
ATOM 1991 C C . VAL A 1 242 ? 3.863 1.034 5.704 1.00 98.06 242 VAL A C 1
ATOM 1993 O O . VAL A 1 242 ? 4.577 0.948 4.710 1.00 98.06 242 VAL A O 1
ATOM 1996 N N . PHE A 1 243 ? 2.636 1.554 5.647 1.00 98.19 243 PHE A N 1
ATOM 1997 C CA . PHE A 1 243 ? 1.979 1.942 4.400 1.00 98.19 243 PHE A CA 1
ATOM 1998 C C . PHE A 1 243 ? 2.699 3.098 3.691 1.00 98.19 243 PHE A C 1
ATOM 2000 O O . PHE A 1 243 ? 2.957 3.015 2.492 1.00 98.19 243 PHE A O 1
ATOM 2007 N N . LEU A 1 244 ? 3.089 4.154 4.411 1.00 98.19 244 LEU A N 1
ATOM 2008 C CA . LEU A 1 244 ? 3.796 5.290 3.811 1.00 98.19 244 LEU A CA 1
ATOM 2009 C C . LEU A 1 244 ? 5.226 4.919 3.388 1.00 98.19 244 LEU A C 1
ATOM 2011 O O . LEU A 1 244 ? 5.665 5.339 2.316 1.00 98.19 244 LEU A O 1
ATOM 2015 N N . CYS A 1 245 ? 5.932 4.080 4.157 1.00 98.19 245 CYS A N 1
ATOM 2016 C CA . CYS A 1 245 ? 7.223 3.536 3.730 1.00 98.19 245 CYS A CA 1
ATOM 2017 C C . CYS A 1 245 ? 7.087 2.607 2.511 1.00 98.19 245 CYS A C 1
ATOM 2019 O O . CYS A 1 245 ? 7.929 2.676 1.619 1.00 98.19 245 CYS A O 1
ATOM 2021 N N . ALA A 1 246 ? 6.010 1.822 2.397 1.00 98.19 246 ALA A N 1
ATOM 2022 C CA . ALA A 1 246 ? 5.749 0.990 1.222 1.00 98.19 246 ALA A CA 1
ATOM 2023 C C . ALA A 1 246 ? 5.435 1.809 -0.041 1.00 98.19 246 ALA A C 1
ATOM 2025 O O . ALA A 1 246 ? 5.926 1.486 -1.124 1.00 98.19 246 ALA A O 1
ATOM 2026 N N . ILE A 1 247 ? 4.652 2.886 0.079 1.00 98.44 247 ILE A N 1
ATOM 2027 C CA . ILE A 1 247 ? 4.380 3.819 -1.026 1.00 98.44 247 ILE A CA 1
ATOM 2028 C C . ILE A 1 247 ? 5.684 4.492 -1.479 1.00 98.44 247 ILE A C 1
ATOM 2030 O O . ILE A 1 247 ? 5.977 4.516 -2.675 1.00 98.44 247 ILE A O 1
ATOM 2034 N N . LEU A 1 248 ? 6.513 4.957 -0.534 1.00 98.25 248 LEU A N 1
ATOM 2035 C CA . LEU A 1 248 ? 7.837 5.511 -0.827 1.00 98.25 248 LEU A CA 1
ATOM 2036 C C . LEU A 1 248 ? 8.750 4.479 -1.510 1.00 98.25 248 LEU A C 1
ATOM 2038 O O . LEU A 1 248 ? 9.332 4.784 -2.549 1.00 98.25 248 LEU A O 1
ATOM 2042 N N . ALA A 1 249 ? 8.834 3.252 -0.986 1.00 97.50 249 ALA A N 1
ATOM 2043 C CA . ALA A 1 249 ? 9.591 2.163 -1.603 1.00 97.50 249 ALA A CA 1
ATOM 2044 C C . ALA A 1 249 ? 9.102 1.873 -3.030 1.00 97.50 249 ALA A C 1
ATOM 2046 O O . ALA A 1 249 ? 9.927 1.715 -3.924 1.00 97.50 249 ALA A O 1
ATOM 2047 N N . THR A 1 250 ? 7.788 1.862 -3.268 1.00 97.44 250 THR A N 1
ATOM 2048 C CA . THR A 1 250 ? 7.195 1.617 -4.594 1.00 97.44 250 THR A CA 1
ATOM 2049 C C . THR A 1 250 ? 7.602 2.703 -5.592 1.00 97.44 250 THR A C 1
ATOM 2051 O O . THR A 1 250 ? 8.060 2.385 -6.686 1.00 97.44 250 THR A O 1
ATOM 2054 N N . ILE A 1 251 ? 7.520 3.982 -5.210 1.00 97.56 251 ILE A N 1
ATOM 2055 C CA . ILE A 1 251 ? 7.918 5.112 -6.070 1.00 97.56 251 ILE A CA 1
ATOM 2056 C C . ILE A 1 251 ? 9.432 5.084 -6.353 1.00 97.56 251 ILE A C 1
ATOM 2058 O O . ILE A 1 251 ? 9.858 5.236 -7.502 1.00 97.56 251 ILE A O 1
ATOM 2062 N N . LEU A 1 252 ? 10.257 4.829 -5.329 1.00 95.75 252 LEU A N 1
ATOM 2063 C CA . LEU A 1 252 ? 11.708 4.665 -5.486 1.00 95.75 252 LEU A CA 1
ATOM 2064 C C . LEU A 1 252 ? 12.062 3.476 -6.392 1.00 95.75 252 LEU A C 1
ATOM 2066 O O . LEU A 1 252 ? 12.948 3.599 -7.230 1.00 95.75 252 LEU A O 1
ATOM 2070 N N . GLY A 1 253 ? 11.350 2.354 -6.259 1.00 94.06 253 GLY A N 1
ATOM 2071 C CA . GLY A 1 253 ? 11.556 1.144 -7.057 1.00 94.06 253 GLY A CA 1
ATOM 2072 C C . GLY A 1 253 ? 11.178 1.342 -8.522 1.00 94.06 253 GLY A C 1
ATOM 2073 O O . GLY A 1 253 ? 11.942 0.961 -9.401 1.00 94.06 253 GLY A O 1
ATOM 2074 N N . ILE A 1 254 ? 10.057 2.021 -8.799 1.00 93.62 254 ILE A N 1
ATOM 2075 C CA . ILE A 1 254 ? 9.674 2.437 -10.159 1.00 93.62 254 ILE A CA 1
ATOM 2076 C C . ILE A 1 254 ? 10.768 3.324 -10.772 1.00 93.62 254 ILE A C 1
ATOM 2078 O O . ILE A 1 254 ? 11.175 3.099 -11.911 1.00 93.62 254 ILE A O 1
ATOM 2082 N N . SER A 1 255 ? 11.288 4.286 -10.005 1.00 91.62 255 SER A N 1
ATOM 2083 C CA . SER A 1 255 ? 12.358 5.188 -10.454 1.00 91.62 255 SER A CA 1
ATOM 2084 C C . SER A 1 255 ? 13.658 4.428 -10.754 1.00 91.62 255 SER A C 1
ATOM 2086 O O . SER A 1 255 ? 14.289 4.644 -11.786 1.00 91.62 255 SER A O 1
ATOM 2088 N N . GLU A 1 256 ? 14.042 3.492 -9.884 1.00 89.94 256 GLU A N 1
ATOM 2089 C CA . GLU A 1 256 ? 15.220 2.641 -10.061 1.00 89.94 256 GLU A CA 1
ATOM 2090 C C . GLU A 1 256 ? 15.079 1.670 -11.250 1.00 89.94 256 GLU A C 1
ATOM 2092 O O . GLU A 1 256 ? 16.059 1.437 -11.960 1.00 89.94 256 GLU A O 1
ATOM 2097 N N . TYR A 1 257 ? 13.873 1.164 -11.530 1.00 87.69 257 TYR A N 1
ATOM 2098 C CA . TYR A 1 257 ? 13.592 0.308 -12.691 1.00 87.69 257 TYR A CA 1
ATOM 2099 C C . TYR A 1 257 ? 13.883 1.030 -14.016 1.00 87.69 257 TYR A C 1
ATOM 2101 O O . TYR A 1 257 ? 14.505 0.467 -14.915 1.00 87.69 257 TYR A O 1
ATOM 2109 N N . ILE A 1 258 ? 13.458 2.294 -14.124 1.00 87.62 258 ILE A N 1
ATOM 2110 C CA . ILE A 1 258 ? 13.651 3.129 -15.319 1.00 87.62 258 ILE A CA 1
ATOM 2111 C C . ILE A 1 258 ? 15.124 3.529 -15.454 1.00 87.62 258 ILE A C 1
ATOM 2113 O O . ILE A 1 258 ? 15.705 3.403 -16.528 1.00 87.62 258 ILE A O 1
ATOM 2117 N N . ASN A 1 259 ? 15.750 3.968 -14.359 1.00 84.88 259 ASN A N 1
ATOM 2118 C CA . ASN A 1 259 ? 17.139 4.437 -14.364 1.00 84.88 259 ASN A CA 1
ATOM 2119 C C . ASN A 1 259 ? 18.149 3.317 -14.667 1.00 84.88 259 ASN A C 1
ATOM 2121 O O . ASN A 1 259 ? 19.205 3.582 -15.232 1.00 84.88 259 ASN A O 1
ATOM 2125 N N . ASN A 1 260 ? 17.825 2.064 -14.331 1.00 82.88 260 ASN A N 1
ATOM 2126 C CA . ASN A 1 260 ? 18.631 0.891 -14.682 1.00 82.88 260 ASN A CA 1
ATOM 2127 C C . ASN A 1 260 ? 18.350 0.343 -16.101 1.00 82.88 260 ASN A C 1
ATOM 2129 O O . ASN A 1 260 ? 18.961 -0.654 -16.495 1.00 82.88 260 ASN A O 1
ATOM 2133 N N . ARG A 1 261 ? 17.434 0.942 -16.879 1.00 79.75 261 ARG A N 1
ATOM 2134 C CA . ARG A 1 261 ? 17.069 0.462 -18.222 1.00 79.75 261 ARG A CA 1
ATOM 2135 C C . ARG A 1 261 ? 18.211 0.712 -19.226 1.00 79.75 261 ARG A C 1
ATOM 2137 O O . ARG A 1 261 ? 18.623 1.862 -19.397 1.00 79.75 261 ARG A O 1
ATOM 2144 N N . PRO A 1 262 ? 18.693 -0.310 -19.964 1.00 73.81 262 PRO A N 1
ATOM 2145 C CA . PRO A 1 262 ? 19.705 -0.118 -21.001 1.00 73.81 262 PRO A CA 1
ATOM 2146 C C . PRO A 1 262 ? 19.265 0.914 -22.048 1.00 73.81 262 PRO A C 1
ATOM 2148 O O . PRO A 1 262 ? 18.193 0.791 -22.640 1.00 73.81 262 PRO A O 1
ATOM 2151 N N . GLY A 1 263 ? 20.105 1.925 -22.281 1.00 70.44 263 GLY A N 1
ATOM 2152 C CA . GLY A 1 263 ? 19.839 2.995 -23.246 1.00 70.44 263 GLY A CA 1
ATOM 2153 C C . GLY A 1 263 ? 18.934 4.130 -22.749 1.00 70.44 263 GLY A C 1
ATOM 2154 O O . GLY A 1 263 ? 18.588 4.988 -23.555 1.00 70.44 263 GLY A O 1
ATOM 2155 N N . HIS A 1 264 ? 18.559 4.183 -21.465 1.00 72.00 264 HIS A N 1
ATOM 2156 C CA . HIS A 1 264 ? 17.903 5.374 -20.920 1.00 72.00 264 HIS A CA 1
ATOM 2157 C C . HIS A 1 264 ? 18.929 6.490 -20.662 1.00 72.00 264 HIS A C 1
ATOM 2159 O O . HIS A 1 264 ? 19.784 6.367 -19.789 1.00 72.00 264 HIS A O 1
ATOM 2165 N N . ASP A 1 265 ? 18.851 7.583 -21.428 1.00 67.06 265 ASP A N 1
ATOM 2166 C CA . ASP A 1 265 ? 19.788 8.714 -21.329 1.00 67.06 265 ASP A CA 1
ATOM 2167 C C . ASP A 1 265 ? 19.453 9.725 -20.208 1.00 67.06 265 ASP A C 1
ATOM 2169 O O . ASP A 1 265 ? 20.242 10.631 -19.946 1.00 67.06 265 ASP A O 1
ATOM 2173 N N . GLY A 1 266 ? 18.290 9.594 -19.553 1.00 65.06 266 GLY A N 1
ATOM 2174 C CA . GLY A 1 266 ? 17.810 10.497 -18.493 1.00 65.06 266 GLY A CA 1
ATOM 2175 C C . GLY A 1 266 ? 17.513 11.943 -18.930 1.00 65.06 266 GLY A C 1
ATOM 2176 O O . GLY A 1 266 ? 17.053 12.745 -18.121 1.00 65.06 266 GLY A O 1
ATOM 2177 N N . SER A 1 267 ? 17.760 12.285 -20.195 1.00 64.81 267 SER A N 1
ATOM 2178 C CA . SER A 1 267 ? 17.641 13.628 -20.775 1.00 64.81 267 SER A CA 1
ATOM 2179 C C . SER A 1 267 ? 16.398 13.787 -21.657 1.00 64.81 267 SER A C 1
ATOM 2181 O O . SER A 1 267 ? 15.881 14.894 -21.815 1.00 64.81 267 SER A O 1
ATOM 2183 N N . THR A 1 268 ? 15.887 12.681 -22.205 1.00 64.31 268 THR A N 1
ATOM 2184 C CA . THR A 1 268 ? 14.694 12.641 -23.050 1.00 64.31 268 THR A CA 1
ATOM 2185 C C . THR A 1 268 ? 13.463 12.160 -22.272 1.00 64.31 268 THR A C 1
ATOM 2187 O O . THR A 1 268 ? 13.470 11.121 -21.608 1.00 64.31 268 THR A O 1
ATOM 2190 N N . PHE A 1 269 ? 12.353 12.904 -22.375 1.00 67.81 269 PHE A N 1
ATOM 2191 C CA . PHE A 1 269 ? 11.057 12.486 -21.828 1.00 67.81 269 PHE A CA 1
ATOM 2192 C C . PHE A 1 269 ? 10.476 11.339 -22.664 1.00 67.81 269 PHE A C 1
ATOM 2194 O O . PHE A 1 269 ? 9.699 11.547 -23.597 1.00 67.81 269 PHE A O 1
ATOM 2201 N N . SER A 1 270 ? 10.857 10.108 -22.326 1.00 85.06 270 SER A N 1
ATOM 2202 C CA . SER A 1 270 ? 10.235 8.918 -22.900 1.00 85.06 270 SER A CA 1
ATOM 2203 C C . SER A 1 270 ? 8.770 8.803 -22.450 1.00 85.06 270 SER A C 1
ATOM 2205 O O . SER A 1 270 ? 8.409 9.205 -21.341 1.00 85.06 270 SER A O 1
ATOM 2207 N N . PHE A 1 271 ? 7.910 8.213 -23.285 1.00 87.00 271 PHE A N 1
ATOM 2208 C CA . P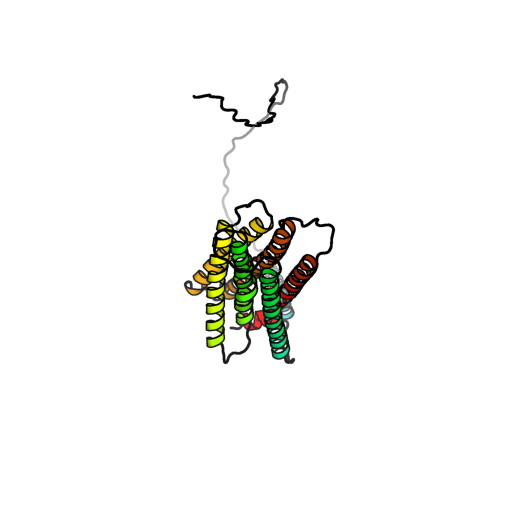HE A 1 271 ? 6.513 7.963 -22.906 1.00 87.00 271 PHE A CA 1
ATOM 2209 C C . PHE A 1 271 ? 6.410 7.016 -21.694 1.00 87.00 271 PHE A C 1
ATOM 2211 O O . PHE A 1 271 ? 5.537 7.190 -20.848 1.00 87.00 271 PHE A O 1
ATOM 2218 N N . GLU A 1 272 ? 7.349 6.074 -21.558 1.00 89.25 272 GLU A N 1
ATOM 2219 C CA . GLU A 1 272 ? 7.499 5.213 -20.379 1.00 89.25 272 GLU A CA 1
ATOM 2220 C C . GLU A 1 272 ? 7.695 6.044 -19.102 1.00 89.25 272 GLU A C 1
ATOM 2222 O O . GLU A 1 272 ? 6.966 5.857 -18.130 1.00 89.25 272 GLU A O 1
ATOM 2227 N N . SER A 1 273 ? 8.603 7.028 -19.140 1.00 89.06 273 SER A N 1
ATOM 2228 C CA . SER A 1 273 ? 8.853 7.981 -18.049 1.00 89.06 273 SER A CA 1
ATOM 2229 C C . SER A 1 273 ? 7.623 8.839 -17.721 1.00 89.06 273 SER A C 1
ATOM 2231 O O . SER A 1 273 ? 7.450 9.253 -16.578 1.00 89.06 273 SER A O 1
ATOM 2233 N N . ILE A 1 274 ? 6.748 9.127 -18.690 1.00 90.25 274 ILE A N 1
ATOM 2234 C CA . ILE A 1 274 ? 5.488 9.848 -18.436 1.00 90.25 274 ILE A CA 1
ATOM 2235 C C . ILE A 1 274 ? 4.488 8.932 -17.716 1.00 90.25 274 ILE A C 1
ATOM 2237 O O . ILE A 1 274 ? 3.916 9.334 -16.704 1.00 90.25 274 ILE A O 1
ATOM 2241 N N . VAL A 1 275 ? 4.308 7.692 -18.185 1.00 91.94 275 VAL A N 1
ATOM 2242 C CA . VAL A 1 275 ? 3.397 6.706 -17.572 1.00 91.94 275 VAL A CA 1
ATOM 2243 C C . VAL A 1 275 ? 3.782 6.413 -16.121 1.00 91.94 275 VAL A C 1
ATOM 2245 O O . VAL A 1 275 ? 2.924 6.424 -15.240 1.00 91.94 275 VAL A O 1
ATOM 2248 N N . THR A 1 276 ? 5.065 6.201 -15.839 1.00 93.44 276 THR A N 1
ATOM 2249 C CA . THR A 1 276 ? 5.558 5.889 -14.487 1.00 93.44 276 THR A CA 1
ATOM 2250 C C . THR A 1 276 ? 5.503 7.077 -13.529 1.00 93.44 276 THR A C 1
ATOM 2252 O O . THR A 1 276 ? 5.172 6.895 -12.354 1.00 93.44 276 THR A O 1
ATOM 2255 N N . ASN A 1 277 ? 5.727 8.301 -14.017 1.00 93.75 277 ASN A N 1
ATOM 2256 C CA . ASN A 1 277 ? 5.456 9.516 -13.245 1.00 93.75 277 ASN A CA 1
ATOM 2257 C C . ASN A 1 277 ? 3.958 9.659 -12.924 1.00 93.75 277 ASN A C 1
ATOM 2259 O O . ASN A 1 277 ? 3.609 9.983 -11.790 1.00 93.75 277 ASN A O 1
ATOM 2263 N N . VAL A 1 278 ? 3.059 9.351 -13.868 1.00 95.31 278 VAL A N 1
ATOM 2264 C CA . VAL A 1 278 ? 1.606 9.339 -13.616 1.00 95.31 278 VAL A CA 1
ATOM 2265 C C . VAL A 1 278 ? 1.226 8.277 -12.577 1.00 95.31 278 VAL A C 1
ATOM 2267 O O . VAL A 1 278 ? 0.508 8.603 -11.636 1.00 95.31 278 VAL A O 1
ATOM 2270 N N . ILE A 1 279 ? 1.751 7.049 -12.668 1.00 96.56 279 ILE A N 1
ATOM 2271 C CA . ILE A 1 279 ? 1.563 6.007 -11.636 1.00 96.56 279 ILE A CA 1
ATOM 2272 C C . ILE A 1 279 ? 2.042 6.511 -10.266 1.00 96.56 279 ILE A C 1
ATOM 2274 O O . ILE A 1 279 ? 1.330 6.369 -9.274 1.00 96.56 279 ILE A O 1
ATOM 2278 N N . SER A 1 280 ? 3.207 7.158 -10.208 1.00 97.06 280 SER A N 1
ATOM 2279 C CA . SER A 1 280 ? 3.790 7.670 -8.959 1.00 97.06 280 SER A CA 1
ATOM 2280 C C . SER A 1 280 ? 2.964 8.804 -8.339 1.00 97.06 280 SER A C 1
ATOM 2282 O O . SER A 1 280 ? 2.749 8.823 -7.129 1.00 97.06 280 SER A O 1
ATOM 2284 N N . LEU A 1 281 ? 2.421 9.715 -9.153 1.00 97.19 281 LEU A N 1
ATOM 2285 C CA . LEU A 1 281 ? 1.500 10.760 -8.692 1.00 97.19 281 LEU A CA 1
ATOM 2286 C C . LEU A 1 281 ? 0.160 10.176 -8.216 1.00 97.19 281 LEU A C 1
ATOM 2288 O O . LEU A 1 281 ? -0.369 10.606 -7.189 1.00 97.19 281 LEU A O 1
ATOM 2292 N N . LEU A 1 282 ? -0.371 9.164 -8.908 1.00 97.75 282 LEU A N 1
ATOM 2293 C CA . LEU A 1 282 ? -1.585 8.457 -8.492 1.00 97.75 282 LEU A CA 1
ATOM 2294 C C . LEU A 1 282 ? -1.371 7.677 -7.179 1.00 97.75 282 LEU A C 1
ATOM 2296 O O . LEU A 1 282 ? -2.270 7.676 -6.342 1.00 97.75 282 LEU A O 1
ATOM 2300 N N . LEU A 1 283 ? -0.184 7.100 -6.941 1.00 98.12 283 LEU A N 1
ATOM 2301 C CA . LEU A 1 283 ? 0.206 6.496 -5.655 1.00 98.12 283 LEU A CA 1
ATOM 2302 C C . LEU A 1 283 ? 0.216 7.527 -4.512 1.00 98.12 283 LEU A C 1
ATOM 2304 O O . LEU A 1 283 ? -0.268 7.240 -3.414 1.00 98.12 283 LEU A O 1
ATOM 2308 N N . VAL A 1 284 ? 0.702 8.748 -4.762 1.00 98.12 284 VAL A N 1
ATOM 2309 C CA . VAL A 1 284 ? 0.643 9.842 -3.776 1.00 98.12 284 VAL A CA 1
ATOM 2310 C C . VAL A 1 284 ? -0.813 10.214 -3.470 1.00 98.12 284 VAL A C 1
ATOM 2312 O O . VAL A 1 284 ? -1.200 10.223 -2.304 1.00 98.12 284 VAL A O 1
ATOM 2315 N N . VAL A 1 285 ? -1.6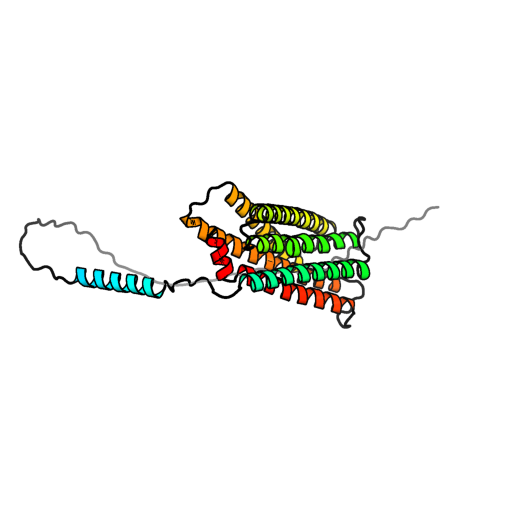58 10.429 -4.484 1.00 97.88 285 VAL A N 1
ATOM 2316 C CA . VAL A 1 285 ? -3.091 10.735 -4.280 1.00 97.88 285 VAL A CA 1
ATOM 2317 C C . VAL A 1 285 ? -3.813 9.604 -3.531 1.00 97.88 285 VAL A C 1
ATOM 2319 O O . VAL A 1 285 ? -4.563 9.869 -2.592 1.00 97.88 285 VAL A O 1
ATOM 2322 N N . PHE A 1 286 ? -3.549 8.347 -3.889 1.00 97.81 286 PHE A N 1
ATOM 2323 C CA . PHE A 1 286 ? -4.097 7.164 -3.222 1.00 97.81 286 PHE A CA 1
ATOM 2324 C C . PHE A 1 286 ? -3.694 7.095 -1.745 1.00 97.81 286 PHE A C 1
ATOM 2326 O O . PHE A 1 286 ? -4.551 6.940 -0.874 1.00 97.81 286 PHE A O 1
ATOM 2333 N N . SER A 1 287 ? -2.408 7.282 -1.440 1.00 97.81 287 SER A N 1
ATOM 2334 C CA . SER A 1 287 ? -1.914 7.236 -0.060 1.00 97.81 287 SER A CA 1
ATOM 2335 C C . SER A 1 287 ? -2.457 8.374 0.811 1.00 97.81 287 SER A C 1
ATOM 2337 O O . SER A 1 287 ? -2.780 8.140 1.979 1.00 97.81 287 SER A O 1
ATOM 2339 N N . LEU A 1 288 ? -2.658 9.570 0.245 1.00 97.00 288 LEU A N 1
ATOM 2340 C CA . LEU A 1 288 ? -3.336 10.684 0.912 1.00 97.00 288 LEU A CA 1
ATOM 2341 C C . LEU A 1 288 ? -4.814 10.372 1.194 1.00 97.00 288 LEU A C 1
ATOM 2343 O O . LEU A 1 288 ? -5.279 10.614 2.308 1.00 97.00 288 LEU A O 1
ATOM 2347 N N . LEU A 1 289 ? -5.543 9.787 0.235 1.00 95.75 289 LEU A N 1
ATOM 2348 C CA . LEU A 1 289 ? -6.941 9.381 0.426 1.00 95.75 289 LEU A CA 1
ATOM 2349 C C . LEU A 1 289 ? -7.075 8.323 1.531 1.00 95.75 289 LEU A C 1
ATOM 2351 O O . LEU A 1 289 ? -7.847 8.530 2.470 1.00 95.75 289 LEU A O 1
ATOM 2355 N N . VAL A 1 290 ? -6.284 7.246 1.481 1.00 95.88 290 VAL A N 1
ATOM 2356 C CA . VAL A 1 290 ? -6.263 6.195 2.517 1.00 95.88 290 VAL A CA 1
ATOM 2357 C C . VAL A 1 290 ? -5.925 6.791 3.889 1.00 95.88 290 VAL A C 1
ATOM 2359 O O . VAL A 1 290 ? -6.670 6.592 4.851 1.00 95.88 290 VAL A O 1
ATOM 2362 N N . THR A 1 291 ? -4.864 7.600 3.980 1.00 95.38 291 THR A N 1
ATOM 2363 C CA . THR A 1 291 ? -4.457 8.252 5.238 1.00 95.38 291 THR A CA 1
ATOM 2364 C C . THR A 1 291 ? -5.548 9.179 5.781 1.00 95.38 291 THR A C 1
ATOM 2366 O O . THR A 1 291 ? -5.793 9.189 6.987 1.00 95.38 291 THR A O 1
ATOM 2369 N N . SER A 1 292 ? -6.258 9.912 4.914 1.00 92.31 292 SER A N 1
ATOM 2370 C CA . SER A 1 292 ? -7.353 10.798 5.330 1.00 92.31 292 SER A CA 1
ATOM 2371 C C . SER A 1 292 ? -8.510 10.036 5.984 1.00 92.31 292 SER A C 1
ATOM 2373 O O . SER A 1 292 ? -9.045 10.497 6.990 1.00 92.31 292 SER A O 1
ATOM 2375 N N . VAL A 1 293 ? -8.848 8.837 5.491 1.00 91.31 293 VAL A N 1
ATOM 2376 C CA . VAL A 1 293 ? -9.877 7.976 6.097 1.00 91.31 293 VAL A CA 1
ATOM 2377 C C . VAL A 1 293 ? -9.413 7.455 7.459 1.00 91.31 293 VAL A C 1
ATOM 2379 O O . VAL A 1 293 ? -10.169 7.528 8.427 1.00 91.31 293 VAL A O 1
ATOM 2382 N N . LEU A 1 294 ? -8.170 6.978 7.566 1.00 90.38 294 LEU A N 1
ATOM 2383 C CA . LEU A 1 294 ? -7.635 6.435 8.820 1.00 90.38 294 LEU A CA 1
ATOM 2384 C C . LEU A 1 294 ? -7.473 7.498 9.920 1.00 90.38 294 LEU A C 1
ATOM 2386 O O . LEU A 1 294 ? -7.661 7.186 11.100 1.00 90.38 294 LEU A O 1
ATOM 2390 N N . MET A 1 295 ? -7.136 8.738 9.550 1.00 90.69 295 MET A N 1
ATOM 2391 C CA . MET A 1 295 ? -6.904 9.850 10.482 1.00 90.69 295 MET A CA 1
ATOM 2392 C C . MET A 1 295 ? -8.152 10.680 10.809 1.00 90.69 295 MET A C 1
ATOM 2394 O O . MET A 1 295 ? -8.117 11.487 11.737 1.00 90.69 295 MET A O 1
ATOM 2398 N N . HIS A 1 296 ? -9.268 10.502 10.096 1.00 87.44 296 HIS A N 1
ATOM 2399 C CA . HIS A 1 296 ? -10.472 11.295 10.340 1.00 87.44 296 HIS A CA 1
ATOM 2400 C C . HIS A 1 296 ? -11.077 10.978 11.729 1.00 87.44 296 HIS A C 1
ATOM 2402 O O . HIS A 1 296 ? -11.499 9.841 11.975 1.00 87.44 296 HIS A O 1
ATOM 2408 N N . PRO A 1 297 ? -11.181 11.961 12.648 1.00 80.12 297 PRO A N 1
ATOM 2409 C CA . PRO A 1 297 ? -11.444 11.696 14.067 1.00 80.12 297 PRO A CA 1
ATOM 2410 C C . PRO A 1 297 ? -12.821 11.073 14.324 1.00 80.12 297 PRO A C 1
ATOM 2412 O O . PRO A 1 297 ? -12.991 10.303 15.267 1.00 80.12 297 PRO A O 1
ATOM 2415 N N . ILE A 1 298 ? -13.800 11.347 13.457 1.00 78.25 298 ILE A N 1
ATOM 2416 C CA . ILE A 1 298 ? -15.147 10.774 13.561 1.00 78.25 298 ILE A CA 1
ATOM 2417 C C . ILE A 1 298 ? -15.131 9.277 13.210 1.00 78.25 298 ILE A C 1
ATOM 2419 O O . ILE A 1 298 ? -15.781 8.482 13.887 1.00 78.25 298 ILE A O 1
ATOM 2423 N N . TYR A 1 299 ? -14.347 8.874 12.202 1.00 78.62 299 TYR A N 1
ATOM 2424 C CA . TYR A 1 299 ? -14.217 7.466 11.808 1.00 78.62 299 TYR A CA 1
ATOM 2425 C C . TYR A 1 299 ? -13.376 6.688 12.828 1.00 78.62 299 TYR A C 1
ATOM 2427 O O . TYR A 1 299 ? -13.701 5.546 13.148 1.00 78.62 299 TYR A O 1
ATOM 2435 N N . GLN A 1 300 ? -12.347 7.321 13.408 1.00 79.19 300 GLN A N 1
ATOM 2436 C CA . GLN A 1 300 ? -11.630 6.760 14.555 1.00 79.19 300 GLN A CA 1
ATOM 2437 C C . GLN A 1 300 ? -12.562 6.549 15.752 1.00 79.19 300 GLN A C 1
ATOM 2439 O O . GLN A 1 300 ? -12.579 5.450 16.301 1.00 79.19 300 GLN A O 1
ATOM 2444 N N . LYS A 1 301 ? -13.384 7.539 16.131 1.00 71.19 301 LYS A N 1
ATOM 2445 C CA . LYS A 1 301 ? -14.327 7.375 17.246 1.00 71.19 301 LYS A CA 1
ATOM 2446 C C . LYS A 1 301 ? -15.350 6.264 16.990 1.00 71.19 301 LYS A C 1
ATOM 2448 O O . LYS A 1 301 ? -15.502 5.392 17.835 1.00 71.19 301 LYS A O 1
ATOM 2453 N N . GLU A 1 302 ? -15.967 6.198 15.810 1.00 73.38 302 GLU A N 1
ATOM 2454 C CA . GLU A 1 302 ? -16.925 5.122 15.485 1.00 73.38 302 GLU A CA 1
ATOM 2455 C C . GLU A 1 302 ? -16.257 3.728 15.341 1.00 73.38 302 GLU A C 1
ATOM 2457 O O . GLU A 1 302 ? -16.927 2.696 15.429 1.00 73.38 302 GLU A O 1
ATOM 2462 N N . ARG A 1 303 ? -14.921 3.661 15.201 1.00 72.62 303 ARG A N 1
ATOM 2463 C CA . ARG A 1 303 ? -14.121 2.430 15.379 1.00 72.62 303 ARG A CA 1
ATOM 2464 C C . ARG A 1 303 ? -13.791 2.133 16.853 1.00 72.62 303 ARG A C 1
ATOM 2466 O O . ARG A 1 303 ? -13.681 0.960 17.201 1.00 72.62 303 ARG A O 1
ATOM 2473 N N . LEU A 1 304 ? -13.627 3.150 17.705 1.00 71.12 304 LEU A N 1
ATOM 2474 C CA . LEU A 1 304 ? -13.326 3.011 19.140 1.00 71.12 304 LEU A CA 1
ATOM 2475 C C . LEU A 1 304 ? -14.554 2.657 19.993 1.00 71.12 304 LEU A C 1
ATOM 2477 O O . LEU A 1 304 ? -14.409 1.887 20.943 1.00 71.12 304 LEU A O 1
ATOM 2481 N N . ASP A 1 305 ? -15.732 3.166 19.624 1.00 64.94 305 ASP A N 1
ATOM 2482 C CA . ASP A 1 305 ? -17.036 2.910 20.262 1.00 64.94 305 ASP A CA 1
ATOM 2483 C C . ASP A 1 305 ? -17.577 1.478 19.973 1.00 64.94 305 ASP A C 1
ATOM 2485 O O . ASP A 1 305 ? -18.716 1.152 20.311 1.00 64.94 305 ASP A O 1
ATOM 2489 N N . ARG A 1 306 ? -16.761 0.624 19.333 1.00 61.53 306 ARG A N 1
ATOM 2490 C CA . ARG A 1 306 ? -16.965 -0.815 19.087 1.00 61.53 306 ARG A CA 1
ATOM 2491 C C . ARG A 1 306 ? -15.933 -1.638 19.865 1.00 6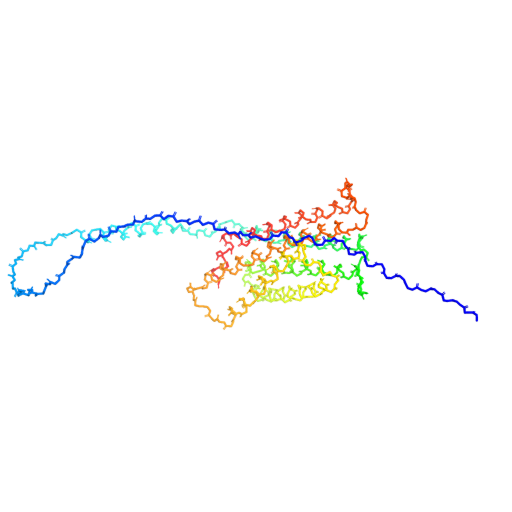1.53 306 ARG A C 1
ATOM 2493 O O . ARG A 1 306 ? -16.223 -2.789 20.228 1.00 61.53 306 ARG A O 1
#

Secondary structure (DSSP, 8-state):
------------------------------------------------------PPPTHHHHHHHHHHHHHHHHHHHH--------S-HHHHHHHHHHHHHHHHHHHHHHHHHHHHHHS-----SSSTTTHHHHHHHHIIIIIIIHHHHHHHTT---GGGHHHHHHHHHHHHHHHHHHHHHHHHHHHHH---TTSHHHHHHHHHHHHHHHHHHHHHHHHHS---HHHHHHHHHHHHHHHHHHHHHHHHHHHHHHHHHHHTSTT--SSS--HHHHHHHHHHHHHHHHHHHHHHHHH-HHHHHHHHT-

Organism: NCBI:txid252671

Sequence (306 aa):
MAENSETFVNIHLHPRAYYDENPPSTAEDEKQPILSEQGVGKPYTVEINPTNQSEEPESSTNENEESKNLTNEAEARLDIPYRKPRYPLSHLFSATVCLIEVLGVILFIFLLAWLLNYHGGFEWDGASKEFNYHALFMFLGFVFFYSNAAVSSYSMNQKQVTSIHYFHVVSVLLTLFFTFFGFIVGLQVDKRFYSFHTWIGMVTLVLFFIQALYGLCCIFIKIPERLRQFARKFEIWLFLCVFLCAILATILGISEYINNRPGHDGSTFSFESIVTNVISLLLVVFSLLVTSVLMHPIYQKERLDR

Foldseek 3Di:
DDDDDDDDDDDDDDDDDDDDDDDDDDDDDDDDDDDDDDDDDDDDDDDDDDDDDDDDDPPPVVVVVVVVVVVVVVVVVVCPPPPPDPDPVLVVLVVLVVVLLVLLVVLLVLLQCLLVPPVVAADDDLASRLLSLLLNLLCLQQVNLLLLLVSLLLNPPPVCVVVSVVSNVVSNVSNVVSLVVSVVSCVSNDPPCPAPLNVLSVVLVVLVVVLVVLVVCCVVDPDDLVCLLVSVVVSLVSSLSSNVSSLVSSLSVLVVVQVPDPPRPVPDDDVSVVSSVVSNVSSVVSSVSSNCCSPPVSSVVSSSVD